Protein AF-A3BYU2-F1 (afdb_monomer_lite)

Secondary structure (DSSP, 8-state):
--SSPPPHHHHHHHHHHHHHHHT--SSSSPPP-SS-HHHHTS-GGGTS--PPPHHHHHHHHHHHHHHHHHTT---HIIIIIIIIIIITTS-GGG-----S-HHHHHHHHHHHHHHHT-----SS-TTSBTTTS--STTS-HHHH-HHHHHHBS-TT-BTTTSSSS-TT-S-BSSPPPHHHHHHHH--

Foldseek 3Di:
DQQFQDDPVVLVVVLVVVQQVVQDDPDPDRDDDPDDSVQQCDDVVSVHVVNPRPNNVRLVSLVVVLVCLVPPNPPPCSVPVPCVPQQVPARLLLGPDPDDDNRNVSSNVSSVVCQVVDADDDDLQRHAFQQRGHHDPDDGNCVVQVPQCVQFPCRRDTPNVAPPPDPPPGDGNDDDDPVNVVVVVVD

Organism: Oryza sativa subsp. japonica (NCBI:txid39947)

Sequence (187 aa):
MGFYQLPEGIYQKFDSIRGKYYWASNKQGRKYHIVRWIDLAFSKEFGGIGLIETRTLNTALLAKWIMKIESDDKSLCIELLLRKKYLHGKGIFQCNSDKGSQFWKGLLNIRRWMQLGSEWLLGDGSHIWFWYDIWHGTCPLKTIFPKIFEICNQQNITVSEVPTKGADYLTFRRSFGEIEVQQWQDL

Structure (mmCIF, N/CA/C/O backbone):
data_AF-A3BYU2-F1
#
_entry.id   AF-A3BYU2-F1
#
loop_
_atom_site.group_PDB
_atom_site.id
_atom_site.type_symbol
_atom_site.label_atom_id
_at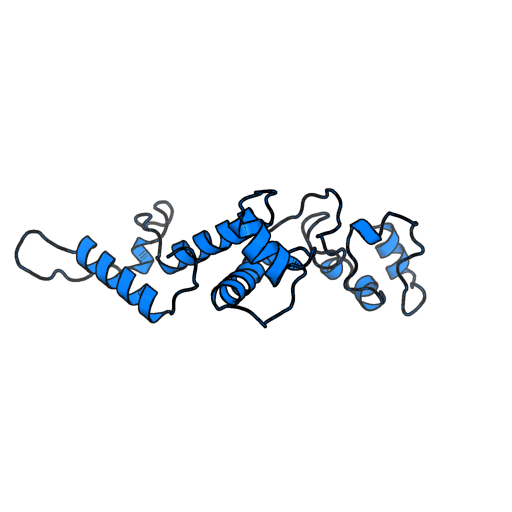om_site.label_alt_id
_atom_site.label_comp_id
_atom_site.label_asym_id
_atom_site.label_entity_id
_atom_site.label_seq_id
_atom_site.pdbx_PDB_ins_code
_atom_site.Cartn_x
_atom_site.Cartn_y
_atom_site.Cartn_z
_atom_site.occupancy
_atom_site.B_iso_or_equiv
_atom_site.auth_seq_id
_atom_site.auth_comp_id
_atom_site.auth_asym_id
_atom_site.auth_atom_id
_atom_site.pdbx_PDB_model_num
ATOM 1 N N . MET A 1 1 ? -4.446 7.960 16.628 1.00 61.12 1 MET A N 1
ATOM 2 C CA . MET A 1 1 ? -4.867 6.823 15.775 1.00 61.12 1 MET A CA 1
ATOM 3 C C . MET A 1 1 ? -4.398 6.910 14.319 1.00 61.12 1 MET A C 1
ATOM 5 O O . MET A 1 1 ? -4.601 5.937 13.617 1.00 61.12 1 MET A O 1
ATOM 9 N N . GLY A 1 2 ? -3.794 8.006 13.835 1.00 75.38 2 GLY A N 1
ATOM 10 C CA . GLY A 1 2 ? -3.468 8.132 12.401 1.00 75.38 2 GLY A CA 1
ATOM 11 C C . GLY A 1 2 ? -2.009 7.904 12.002 1.00 75.38 2 GLY A C 1
ATOM 12 O O . GLY A 1 2 ? -1.713 7.992 10.823 1.00 75.38 2 GLY A O 1
ATOM 13 N N . PHE A 1 3 ? -1.097 7.677 12.950 1.00 81.94 3 PHE A N 1
ATOM 14 C CA . PHE A 1 3 ? 0.349 7.627 12.675 1.00 81.94 3 PHE A CA 1
ATOM 15 C C . PHE A 1 3 ? 0.964 6.240 12.879 1.00 81.94 3 PHE A C 1
ATOM 17 O O . PHE A 1 3 ? 2.082 5.995 12.471 1.00 81.94 3 PHE A O 1
ATOM 24 N N . TYR A 1 4 ? 0.269 5.305 13.516 1.00 86.06 4 TYR A N 1
ATOM 25 C CA . TYR A 1 4 ? 0.789 3.954 13.713 1.00 86.06 4 TYR A CA 1
ATOM 26 C C . TYR A 1 4 ? -0.286 2.948 13.356 1.00 86.06 4 TYR A C 1
ATOM 28 O O . TYR A 1 4 ? -1.469 3.188 13.623 1.00 86.06 4 TYR A O 1
ATOM 36 N N . GLN A 1 5 ? 0.139 1.825 12.783 1.00 86.38 5 GLN A N 1
ATOM 37 C CA . GLN A 1 5 ? -0.705 0.646 12.695 1.00 86.38 5 GLN A CA 1
ATOM 38 C C . GLN A 1 5 ? -0.861 0.095 14.113 1.00 86.38 5 GLN A C 1
ATOM 40 O O . GLN A 1 5 ? 0.129 -0.159 14.802 1.00 86.38 5 GLN A O 1
ATOM 45 N N . LEU A 1 6 ? -2.101 0.006 14.587 1.00 89.25 6 LEU A N 1
ATOM 46 C CA . LEU A 1 6 ? -2.367 -0.423 15.954 1.00 89.25 6 LEU A CA 1
ATOM 47 C C . LEU A 1 6 ? -2.382 -1.960 16.016 1.00 89.25 6 LEU A C 1
ATOM 49 O O . LEU A 1 6 ? -2.805 -2.607 15.060 1.00 89.25 6 LEU A O 1
ATOM 53 N N . PRO A 1 7 ? -1.946 -2.568 17.130 1.00 89.00 7 PRO A N 1
ATOM 54 C CA . PRO A 1 7 ? -2.133 -3.994 17.360 1.00 89.00 7 PRO A CA 1
ATOM 55 C C . PRO A 1 7 ? -3.610 -4.376 17.468 1.00 89.00 7 PRO A C 1
ATOM 57 O O . PRO A 1 7 ? -4.437 -3.598 17.949 1.00 89.00 7 PRO A O 1
ATOM 60 N N . GLU A 1 8 ? -3.912 -5.628 17.131 1.00 87.62 8 GLU A N 1
ATOM 61 C CA . GLU A 1 8 ? -5.278 -6.153 17.076 1.00 87.62 8 GLU A CA 1
ATOM 62 C C . GLU A 1 8 ? -6.044 -6.007 18.403 1.00 87.62 8 GLU A C 1
ATOM 64 O O . GLU A 1 8 ? -7.189 -5.556 18.439 1.00 87.62 8 GLU A O 1
ATOM 69 N N . GLY A 1 9 ? -5.370 -6.249 19.531 1.00 90.19 9 GLY A N 1
ATOM 70 C CA . GLY A 1 9 ? -5.967 -6.071 20.857 1.00 90.19 9 GLY A CA 1
ATOM 71 C C . GLY A 1 9 ? -6.372 -4.624 21.180 1.00 90.19 9 GLY A C 1
ATOM 72 O O . GLY A 1 9 ? -7.247 -4.405 22.016 1.00 90.19 9 GLY A O 1
ATOM 73 N N . ILE A 1 10 ? -5.770 -3.619 20.532 1.00 90.12 10 ILE A N 1
ATOM 74 C CA . ILE A 1 10 ? -6.157 -2.213 20.714 1.00 90.12 10 ILE A CA 1
ATOM 75 C C . ILE A 1 10 ? -7.433 -1.903 19.927 1.00 90.12 10 ILE A C 1
ATOM 77 O O . ILE A 1 10 ? -8.311 -1.232 20.473 1.00 90.12 10 ILE A O 1
ATOM 81 N N . TYR A 1 11 ? -7.578 -2.423 18.701 1.00 89.75 11 TYR A N 1
ATOM 82 C CA . TYR A 1 11 ? -8.828 -2.289 17.942 1.00 89.75 11 TYR A CA 1
ATOM 83 C C . TYR A 1 11 ? -10.001 -2.868 18.736 1.00 89.75 11 TYR A C 1
ATOM 85 O O . TYR A 1 11 ? -10.974 -2.162 18.994 1.00 89.75 11 TYR A O 1
ATOM 93 N N . GLN A 1 12 ? -9.837 -4.086 19.263 1.00 88.25 12 GLN A N 1
ATOM 94 C CA . GLN A 1 12 ? -10.856 -4.749 20.080 1.00 88.25 12 GLN A CA 1
ATOM 95 C C . GLN A 1 12 ? -11.221 -3.955 21.339 1.00 88.25 12 GLN A C 1
ATOM 97 O O . GLN A 1 12 ? -12.394 -3.889 21.706 1.00 88.25 12 GLN A O 1
ATOM 102 N N . LYS A 1 13 ? -10.247 -3.314 22.002 1.00 91.06 13 LYS A N 1
ATOM 103 C CA . LYS A 1 13 ? -10.515 -2.443 23.161 1.00 91.06 13 LYS A CA 1
ATOM 104 C C . LYS A 1 13 ? -11.343 -1.218 22.774 1.00 91.06 13 LYS A C 1
ATOM 106 O O . LYS A 1 13 ? -12.298 -0.898 23.481 1.00 91.06 13 LYS A O 1
ATOM 111 N N . PHE A 1 14 ? -11.008 -0.550 21.668 1.00 89.44 14 PHE A N 1
ATOM 112 C CA . PHE A 1 14 ? -11.782 0.596 21.184 1.00 89.44 14 PHE A CA 1
ATOM 113 C C . PHE A 1 14 ? -13.202 0.194 20.796 1.00 89.44 14 PHE A C 1
ATOM 115 O O . PHE A 1 14 ? -14.154 0.832 21.245 1.00 89.44 14 PHE A O 1
ATOM 122 N N . ASP A 1 15 ? -13.348 -0.889 20.040 1.00 87.88 15 ASP A N 1
ATOM 123 C CA . ASP A 1 15 ? -14.650 -1.411 19.631 1.00 87.88 15 ASP A CA 1
ATOM 124 C C . ASP A 1 15 ? -15.475 -1.884 20.836 1.00 87.88 15 ASP A C 1
ATOM 126 O O . ASP A 1 15 ? -16.672 -1.620 20.904 1.00 87.88 15 ASP A O 1
ATOM 130 N N . SER A 1 16 ? -14.839 -2.454 21.865 1.00 86.88 16 SER A N 1
ATOM 131 C CA . SER A 1 16 ? -15.506 -2.816 23.124 1.00 86.88 16 SER A CA 1
ATOM 132 C C . SER A 1 16 ? -16.036 -1.601 23.888 1.00 86.88 16 SER A C 1
ATOM 134 O O . SER A 1 16 ? -17.137 -1.648 24.433 1.00 86.88 16 SER A O 1
ATOM 136 N N . ILE A 1 17 ? -15.266 -0.509 23.968 1.00 88.38 17 ILE A N 1
ATOM 137 C CA . ILE A 1 17 ? -15.705 0.729 24.636 1.00 88.38 17 ILE A CA 1
ATOM 138 C C . ILE A 1 17 ? -16.860 1.361 23.858 1.00 88.38 17 ILE A C 1
ATOM 140 O O . ILE A 1 17 ? -17.876 1.718 24.454 1.00 88.38 17 ILE A O 1
ATOM 144 N N . ARG A 1 18 ? -16.732 1.445 22.529 1.00 86.81 18 ARG A N 1
ATOM 145 C CA . ARG A 1 18 ? -17.782 1.969 21.647 1.00 86.81 18 ARG A CA 1
ATOM 146 C C . ARG A 1 18 ? -19.052 1.122 21.723 1.00 86.81 18 ARG A C 1
ATOM 148 O O . ARG A 1 18 ? -20.133 1.681 21.857 1.00 86.81 18 ARG A O 1
ATOM 155 N N . GLY A 1 19 ? -18.922 -0.204 21.742 1.00 85.50 19 GLY A N 1
ATOM 156 C CA . GLY A 1 19 ? -20.030 -1.139 21.915 1.00 85.50 19 GLY A CA 1
ATOM 157 C C . GLY A 1 19 ? -20.727 -0.994 23.260 1.00 85.50 19 GLY A C 1
ATOM 158 O O . GLY A 1 19 ? -21.952 -0.929 23.307 1.00 85.50 19 GLY A O 1
ATOM 159 N N . LYS A 1 20 ? -19.969 -0.881 24.356 1.00 85.44 20 LYS A N 1
ATOM 160 C CA . LYS A 1 20 ? -20.540 -0.628 25.688 1.00 85.44 20 LYS A CA 1
ATOM 161 C C . LYS A 1 20 ? -21.301 0.687 25.742 1.00 85.44 20 LYS A C 1
ATOM 163 O O . LYS A 1 20 ? -22.354 0.721 26.359 1.00 85.44 20 LYS A O 1
ATOM 168 N N . TYR A 1 21 ? -20.774 1.738 25.115 1.00 85.25 21 TYR A N 1
ATOM 169 C CA . TYR A 1 21 ? -21.444 3.032 25.034 1.00 85.25 21 TYR A CA 1
ATOM 170 C C . TYR A 1 21 ? -22.716 2.958 24.184 1.00 85.25 21 TYR A C 1
ATOM 172 O O . TYR A 1 21 ? -23.768 3.408 24.617 1.00 85.25 21 TYR A O 1
ATOM 180 N N . TYR A 1 22 ? -22.640 2.338 23.007 1.00 84.38 22 TYR A N 1
ATOM 181 C CA . TYR A 1 22 ? -23.772 2.226 22.088 1.00 84.38 22 TYR A CA 1
ATOM 182 C C . 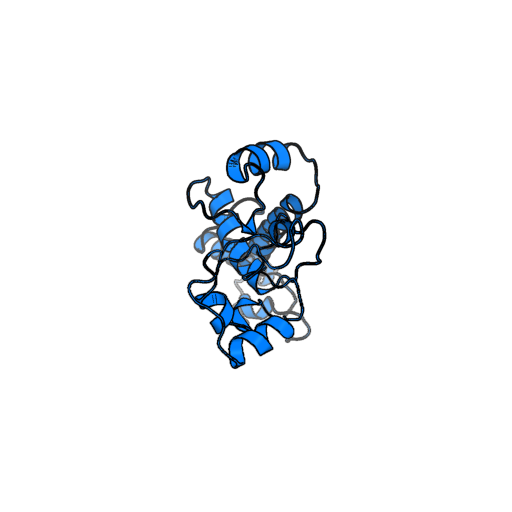TYR A 1 22 ? -24.940 1.433 22.690 1.00 84.38 22 TYR A C 1
ATOM 184 O O . TYR A 1 22 ? -26.098 1.807 22.537 1.00 84.38 22 TYR A O 1
ATOM 192 N N . TRP A 1 23 ? -24.629 0.360 23.420 1.00 82.19 23 TRP A N 1
ATOM 193 C CA . TRP A 1 23 ? -25.617 -0.465 24.117 1.00 82.19 23 TRP A CA 1
ATOM 194 C C . TRP A 1 23 ? -25.865 -0.026 25.570 1.00 82.19 23 TRP A C 1
ATOM 196 O O . TRP A 1 23 ? -26.573 -0.719 26.309 1.00 82.19 23 TRP A O 1
ATOM 206 N N . ALA A 1 24 ? -25.305 1.111 25.999 1.00 80.25 24 ALA A N 1
ATOM 207 C CA . ALA A 1 24 ? -25.571 1.663 27.320 1.00 80.25 24 ALA A CA 1
ATOM 208 C C . ALA A 1 24 ? -27.025 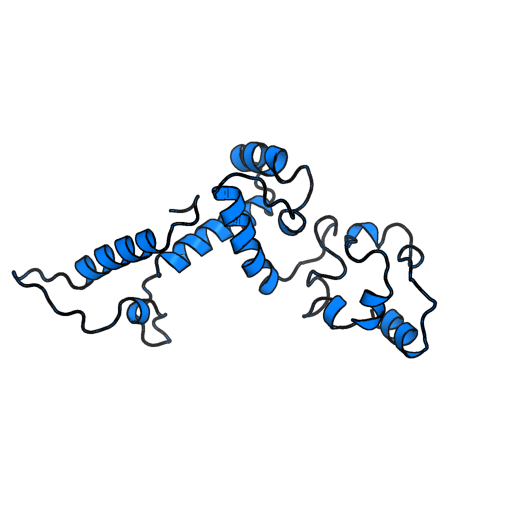2.147 27.406 1.00 80.25 24 ALA A C 1
ATOM 210 O O . ALA A 1 24 ? -27.560 2.772 26.494 1.00 80.25 24 ALA A O 1
ATOM 211 N N . SER A 1 25 ? -27.670 1.862 28.533 1.00 67.69 25 SER A N 1
ATOM 212 C CA . SER A 1 25 ? -29.029 2.302 28.851 1.00 67.69 25 SER A CA 1
ATOM 213 C C . SER A 1 25 ? -28.979 3.251 30.047 1.00 67.69 25 SER A C 1
ATOM 215 O O . SER A 1 25 ? -28.216 3.016 30.980 1.00 67.69 25 SER A O 1
ATOM 217 N N . ASN A 1 26 ? -29.829 4.283 30.058 1.00 67.00 26 ASN A N 1
ATOM 218 C CA . ASN A 1 26 ? -29.963 5.207 31.196 1.00 67.00 26 ASN A CA 1
ATOM 219 C C . ASN A 1 26 ? -30.495 4.528 32.471 1.00 67.00 26 ASN A C 1
ATOM 221 O O . ASN A 1 26 ? -30.293 5.032 33.572 1.00 67.00 26 ASN A O 1
ATOM 225 N N . LYS A 1 27 ? -31.196 3.395 32.341 1.00 63.31 27 LYS A N 1
ATOM 226 C CA . LYS A 1 27 ? -31.687 2.613 33.485 1.00 63.31 27 LYS A CA 1
ATOM 227 C C . LYS A 1 27 ? -30.634 1.588 33.903 1.00 63.31 27 LYS A C 1
ATOM 229 O O . LYS A 1 27 ? -30.131 0.867 33.043 1.00 63.31 27 LYS A O 1
ATOM 234 N N . GLN A 1 28 ? -30.335 1.537 35.204 1.00 58.19 28 GLN A N 1
ATOM 235 C CA . GLN A 1 28 ? -29.357 0.639 35.828 1.00 58.19 28 GLN A CA 1
ATOM 236 C C . GLN A 1 28 ? -29.581 -0.818 35.387 1.00 58.19 28 GLN A C 1
ATOM 238 O O . GLN A 1 28 ? -30.515 -1.480 35.825 1.00 58.19 28 GLN A O 1
ATOM 243 N N . GLY A 1 29 ? -28.732 -1.302 34.480 1.00 59.47 29 GLY A N 1
ATOM 244 C CA . GLY A 1 29 ? -28.756 -2.676 33.983 1.00 59.47 29 GLY A CA 1
ATOM 245 C C . GLY A 1 29 ? -27.907 -2.830 32.722 1.00 59.47 29 GLY A C 1
ATOM 246 O O . GLY A 1 29 ? -28.030 -2.047 31.780 1.00 59.47 29 GLY A O 1
ATOM 247 N N . ARG A 1 30 ? -27.029 -3.840 32.687 1.00 61.69 30 ARG A N 1
ATOM 248 C CA . ARG A 1 30 ? -26.313 -4.218 31.458 1.00 61.69 30 ARG A CA 1
ATOM 249 C C . ARG A 1 30 ? -27.318 -4.814 30.474 1.00 61.69 30 ARG A C 1
ATOM 251 O O . ARG A 1 30 ? -27.954 -5.812 30.796 1.00 61.69 30 ARG A O 1
ATOM 258 N N . LYS A 1 31 ? -27.446 -4.228 29.282 1.00 68.88 31 LYS A N 1
ATOM 259 C CA . LYS A 1 31 ? -28.190 -4.848 28.180 1.00 68.88 31 LYS A CA 1
ATOM 260 C C . LYS A 1 31 ? -27.295 -5.806 27.399 1.00 68.88 31 LYS A C 1
ATOM 262 O O . LYS A 1 31 ? -26.091 -5.588 27.279 1.00 68.88 31 LYS A O 1
ATOM 267 N N . TYR A 1 32 ? -27.907 -6.866 26.881 1.00 74.00 32 TYR A N 1
ATOM 268 C CA . TYR A 1 32 ? -27.251 -7.818 25.993 1.00 74.00 32 TYR A CA 1
ATOM 269 C C . TYR A 1 32 ? -26.958 -7.172 24.634 1.00 74.00 32 TYR A C 1
ATOM 271 O O . TYR A 1 32 ? -27.754 -6.380 24.130 1.00 74.00 32 TYR A O 1
ATOM 279 N N . HIS A 1 33 ? -25.823 -7.533 24.034 1.00 77.81 33 HIS A N 1
ATOM 280 C CA . HIS A 1 33 ? -25.521 -7.196 22.646 1.00 77.81 33 HIS A CA 1
ATOM 281 C C . HIS A 1 33 ? -26.408 -8.047 21.734 1.00 77.81 33 HIS A C 1
ATOM 283 O O . HIS A 1 33 ? -26.191 -9.248 21.616 1.00 77.81 33 HIS A O 1
ATOM 289 N N . ILE A 1 34 ? -27.420 -7.431 21.122 1.00 80.38 34 ILE A N 1
ATOM 290 C CA . ILE A 1 34 ? -28.384 -8.138 20.262 1.00 80.38 34 ILE A CA 1
ATOM 291 C C . ILE A 1 34 ? -27.762 -8.461 18.893 1.00 80.38 34 ILE A C 1
ATOM 293 O O . ILE A 1 34 ? -28.115 -9.449 18.260 1.00 80.38 34 ILE A O 1
ATOM 297 N N . VAL A 1 35 ? -26.807 -7.640 18.450 1.00 84.06 35 VAL A N 1
ATOM 298 C CA . VAL A 1 35 ? -26.134 -7.743 17.149 1.00 84.06 35 VAL A CA 1
ATOM 299 C C . VAL A 1 35 ? -24.626 -7.604 17.358 1.00 84.06 35 VAL A C 1
ATOM 301 O O . VAL A 1 35 ? -24.186 -6.870 18.253 1.00 84.06 35 VAL A O 1
ATOM 304 N N . ARG A 1 36 ? -23.816 -8.306 16.552 1.00 84.50 36 ARG A N 1
ATOM 305 C CA . ARG A 1 36 ? -22.353 -8.195 16.638 1.00 84.50 36 ARG A CA 1
ATOM 306 C C . ARG A 1 36 ? -21.916 -6.794 16.222 1.00 84.50 36 ARG A C 1
ATOM 308 O O . ARG A 1 36 ? -22.477 -6.194 15.313 1.00 84.50 36 ARG A O 1
ATOM 315 N N . TRP A 1 37 ? -20.858 -6.293 16.854 1.00 83.81 37 TRP A N 1
ATOM 316 C CA . TRP A 1 37 ? -20.345 -4.947 16.583 1.00 83.81 37 TRP A CA 1
ATOM 317 C C . TRP A 1 37 ? -19.943 -4.731 15.115 1.00 83.81 37 TRP A C 1
ATOM 319 O O . TRP A 1 37 ? -20.203 -3.669 14.561 1.00 83.81 37 TRP A O 1
ATOM 329 N N . ILE A 1 38 ? -19.366 -5.754 14.477 1.00 83.12 38 ILE A N 1
ATOM 330 C CA . ILE A 1 38 ? -18.955 -5.713 13.064 1.00 83.12 38 ILE A CA 1
ATOM 331 C C . ILE A 1 38 ? -20.172 -5.585 12.138 1.00 83.12 38 ILE A C 1
ATOM 333 O O . ILE A 1 38 ? -20.117 -4.844 11.164 1.00 83.12 38 ILE A O 1
ATOM 337 N N . ASP A 1 39 ? -21.293 -6.228 12.472 1.00 85.19 39 ASP A N 1
ATOM 338 C CA . ASP A 1 39 ? -22.497 -6.176 11.637 1.00 85.19 39 ASP A CA 1
ATOM 339 C C . ASP A 1 39 ? -23.139 -4.772 11.666 1.00 85.19 39 ASP A C 1
ATOM 341 O O . ASP A 1 39 ? -23.698 -4.305 10.677 1.00 85.19 39 ASP A O 1
ATOM 345 N N . LEU A 1 40 ? -22.988 -4.040 12.776 1.00 85.06 40 LEU A N 1
ATOM 346 C CA . LEU A 1 40 ? -23.422 -2.639 12.882 1.00 85.06 40 LEU A CA 1
ATOM 347 C C . LEU A 1 40 ? -22.560 -1.689 12.036 1.00 85.06 40 LEU A C 1
ATOM 349 O O . LEU A 1 40 ? -23.007 -0.586 11.707 1.00 85.06 40 LEU A O 1
ATOM 353 N N . ALA A 1 41 ? -21.329 -2.098 11.7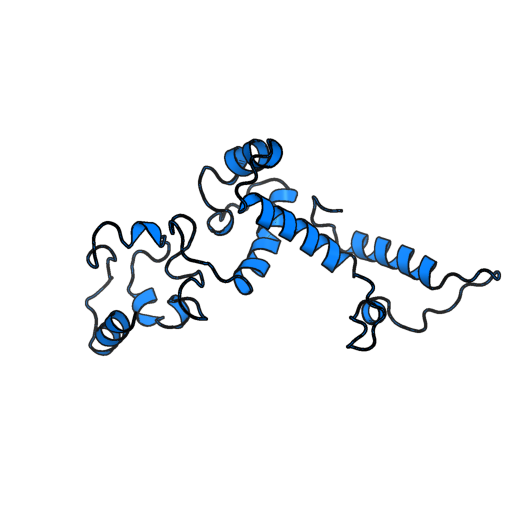17 1.00 84.44 41 ALA A N 1
ATOM 354 C CA . ALA A 1 41 ? -20.362 -1.277 11.004 1.00 84.44 41 ALA A CA 1
ATOM 355 C C . ALA A 1 41 ? -20.557 -1.267 9.477 1.00 84.44 41 ALA A C 1
ATOM 357 O O . ALA A 1 41 ? -19.947 -0.455 8.782 1.00 84.44 41 ALA A O 1
ATOM 358 N N . PHE A 1 42 ? -21.426 -2.128 8.938 1.00 83.00 42 PHE A N 1
ATOM 359 C CA . PHE A 1 42 ? -21.789 -2.071 7.522 1.00 83.00 42 PHE A CA 1
ATOM 360 C C . PHE A 1 42 ? -22.517 -0.768 7.169 1.00 83.00 42 PHE A C 1
ATOM 362 O O . PHE A 1 42 ? -23.101 -0.097 8.029 1.00 83.00 42 PHE A O 1
ATOM 369 N N . SER A 1 43 ? -22.486 -0.403 5.884 1.00 81.94 43 SER A N 1
ATOM 370 C CA . SER A 1 43 ? -23.255 0.738 5.387 1.00 81.94 43 SER A CA 1
ATOM 371 C C . SER A 1 43 ? -24.757 0.496 5.575 1.00 81.94 43 SER A C 1
ATOM 373 O O . SER A 1 43 ? -25.224 -0.643 5.663 1.00 81.94 43 SER A O 1
ATOM 375 N N . LYS A 1 44 ? -25.528 1.587 5.616 1.00 84.94 44 LYS A N 1
ATOM 376 C CA . LYS A 1 44 ? -26.991 1.518 5.744 1.00 84.94 44 LYS A CA 1
ATOM 377 C C . LYS A 1 44 ? -27.649 0.757 4.593 1.00 84.94 44 LYS A C 1
ATOM 379 O O . LYS A 1 44 ? -28.668 0.112 4.797 1.00 84.94 44 LYS A O 1
ATOM 384 N N . GLU A 1 45 ? -27.037 0.797 3.414 1.00 86.06 45 GLU A N 1
ATOM 385 C CA . GLU A 1 45 ? -27.495 0.092 2.212 1.00 86.06 45 GLU A CA 1
ATOM 386 C C . GLU A 1 45 ? -27.429 -1.432 2.372 1.00 86.06 45 GLU A C 1
ATOM 388 O O . GLU A 1 45 ? -28.287 -2.141 1.858 1.00 86.06 45 GLU A O 1
ATOM 393 N N . PHE A 1 46 ? -26.464 -1.937 3.149 1.00 82.56 46 PHE A N 1
ATOM 394 C CA . PHE A 1 46 ? -26.316 -3.364 3.454 1.00 82.56 46 PHE A CA 1
ATOM 395 C C . PHE A 1 46 ? -26.943 -3.762 4.802 1.00 82.56 46 PHE A C 1
ATOM 397 O O . PHE A 1 46 ? -26.619 -4.813 5.351 1.00 82.56 46 PHE A O 1
ATOM 404 N N . GLY A 1 47 ? -27.831 -2.930 5.362 1.00 80.56 47 GLY A N 1
ATOM 405 C CA . GLY A 1 47 ? -28.534 -3.222 6.617 1.00 80.56 47 GLY A CA 1
ATOM 406 C C . GLY A 1 47 ? -27.735 -2.935 7.895 1.00 80.56 47 GLY A C 1
ATOM 407 O O . GLY A 1 47 ? -28.180 -3.298 8.984 1.00 80.56 47 GLY A O 1
ATOM 408 N N . GLY A 1 48 ? -26.579 -2.273 7.787 1.00 85.19 48 GLY A N 1
ATOM 409 C CA . GLY A 1 48 ? -25.822 -1.774 8.935 1.00 85.19 48 GLY A CA 1
ATOM 410 C C . GLY A 1 48 ? -26.257 -0.372 9.378 1.00 85.19 48 GLY A C 1
ATOM 411 O O . GLY A 1 48 ? -27.193 0.226 8.850 1.00 85.19 48 GLY A O 1
ATOM 412 N N . ILE A 1 49 ? -25.560 0.190 10.369 1.00 84.75 49 ILE A N 1
ATOM 413 C CA . ILE A 1 49 ? -25.851 1.535 10.908 1.00 84.75 49 ILE A CA 1
ATOM 414 C C . ILE A 1 49 ? -24.923 2.597 10.296 1.00 84.75 49 ILE A C 1
ATOM 416 O O . ILE A 1 49 ? -25.201 3.798 10.375 1.00 84.75 49 ILE A O 1
ATOM 420 N N . GLY A 1 50 ? -23.847 2.169 9.630 1.00 81.12 50 GLY A N 1
ATOM 421 C CA . GLY A 1 50 ? -22.811 3.040 9.078 1.00 81.12 50 GLY A CA 1
ATOM 422 C C . GLY A 1 50 ? -21.769 3.472 10.110 1.00 81.12 50 GLY A C 1
ATOM 423 O O . GLY A 1 50 ? -21.152 4.525 9.955 1.00 81.12 50 GLY A O 1
ATOM 424 N N . LEU A 1 51 ? -21.580 2.703 11.188 1.00 84.50 51 LEU A N 1
ATOM 425 C CA . LEU A 1 51 ? -20.479 2.945 12.121 1.00 84.50 51 LEU A CA 1
ATOM 426 C C . LEU A 1 51 ? -19.152 2.528 11.479 1.00 84.50 51 LEU A C 1
ATOM 428 O O . LEU A 1 51 ? -19.034 1.446 10.931 1.00 84.50 51 LEU A O 1
ATOM 432 N N . ILE A 1 52 ? -18.116 3.357 11.573 1.00 83.56 52 ILE A N 1
ATOM 433 C CA . ILE A 1 52 ? -16.817 3.005 10.987 1.00 83.56 52 ILE A CA 1
ATOM 434 C C . ILE A 1 52 ? -16.057 2.085 11.948 1.00 83.56 52 ILE A C 1
ATOM 436 O O . ILE A 1 52 ? -15.741 2.473 13.081 1.00 83.56 52 ILE A O 1
ATOM 440 N N . GLU A 1 53 ? -15.714 0.885 11.478 1.00 86.69 53 GLU A N 1
ATOM 441 C CA . GLU A 1 53 ? -14.844 -0.045 12.201 1.00 86.69 53 GLU A CA 1
ATOM 442 C C . GLU A 1 53 ? -13.483 0.612 12.497 1.00 86.69 53 GLU A C 1
ATOM 444 O O . GLU A 1 53 ? -12.866 1.244 11.634 1.00 86.69 53 GLU A O 1
ATOM 449 N N . THR A 1 54 ? -12.978 0.458 13.725 1.00 89.06 54 THR A N 1
ATOM 450 C CA . THR A 1 54 ? -11.734 1.117 14.151 1.00 89.06 54 THR A CA 1
ATOM 451 C C . THR A 1 54 ? -10.525 0.694 13.306 1.00 89.06 54 THR A C 1
ATOM 453 O O . THR A 1 54 ? -9.668 1.531 13.004 1.00 89.06 54 THR A O 1
ATOM 456 N N . ARG A 1 55 ? -10.462 -0.578 12.883 1.00 88.69 55 ARG A N 1
ATOM 457 C CA . ARG A 1 55 ? -9.394 -1.091 12.007 1.00 88.69 55 ARG A CA 1
ATOM 458 C C . ARG A 1 55 ? -9.432 -0.412 10.637 1.00 88.69 55 ARG A C 1
ATOM 460 O O . ARG A 1 55 ? -8.419 0.126 10.184 1.00 88.69 55 ARG A O 1
ATOM 467 N N . THR A 1 56 ? -10.612 -0.362 10.024 1.00 88.06 56 THR A N 1
ATOM 468 C CA . THR A 1 56 ? -10.845 0.321 8.744 1.00 88.06 56 THR A CA 1
ATOM 469 C C . THR A 1 56 ? -10.524 1.821 8.829 1.00 88.06 56 THR A C 1
ATOM 471 O O . THR A 1 56 ? -9.847 2.370 7.963 1.00 88.06 56 THR A O 1
ATOM 474 N N . LEU A 1 57 ? -10.885 2.492 9.926 1.00 89.25 57 LEU A N 1
ATOM 475 C CA . LEU A 1 57 ? -10.520 3.898 10.135 1.00 89.25 57 LEU A CA 1
ATOM 476 C C . LEU A 1 57 ? -8.997 4.104 10.212 1.00 89.25 57 LEU A C 1
ATOM 478 O O . LEU A 1 57 ? -8.464 5.044 9.626 1.00 89.25 57 LEU A O 1
ATOM 482 N N . ASN A 1 58 ? -8.281 3.252 10.949 1.00 92.19 58 ASN A N 1
ATOM 483 C CA . ASN A 1 58 ? -6.828 3.364 11.087 1.00 92.19 58 ASN A CA 1
ATOM 484 C C . ASN A 1 58 ? -6.103 3.119 9.757 1.00 92.19 58 ASN A C 1
ATOM 486 O O . ASN A 1 58 ? -5.184 3.870 9.426 1.00 92.19 58 ASN A O 1
ATOM 490 N N . THR A 1 59 ? -6.540 2.120 8.989 1.00 90.00 59 THR A N 1
ATOM 491 C CA . THR A 1 59 ? -5.982 1.845 7.658 1.00 90.00 59 THR A CA 1
ATOM 492 C C . THR A 1 59 ? -6.240 3.002 6.694 1.00 90.00 59 THR A C 1
ATOM 494 O O . THR A 1 59 ? -5.297 3.467 6.059 1.00 90.00 59 THR A O 1
ATOM 497 N N . ALA A 1 60 ? -7.451 3.567 6.674 1.00 89.88 60 ALA A N 1
ATOM 498 C CA . ALA A 1 60 ? -7.771 4.749 5.872 1.00 89.88 60 ALA A CA 1
ATOM 499 C C . ALA A 1 60 ? -6.931 5.983 6.261 1.00 89.88 60 ALA A C 1
ATOM 501 O O . ALA A 1 60 ? -6.463 6.727 5.399 1.00 89.88 60 ALA A O 1
ATOM 502 N N . LEU A 1 61 ? -6.682 6.201 7.558 1.00 91.06 61 LEU A N 1
ATOM 503 C CA . LEU A 1 61 ? -5.832 7.304 8.022 1.00 91.06 61 LEU A CA 1
ATOM 504 C C . LEU A 1 61 ? -4.368 7.143 7.593 1.00 91.06 61 LEU A C 1
ATOM 506 O O . LEU A 1 61 ? -3.722 8.132 7.255 1.00 91.06 61 LEU A O 1
ATOM 510 N N . LEU A 1 62 ? -3.844 5.919 7.595 1.00 90.38 62 LEU A N 1
ATOM 511 C CA . LEU A 1 62 ? -2.499 5.631 7.097 1.00 90.38 62 LEU A CA 1
ATOM 512 C C . LEU A 1 62 ? -2.434 5.710 5.563 1.00 90.38 62 LEU A C 1
ATOM 514 O O . LEU A 1 62 ? -1.463 6.237 5.029 1.00 90.38 62 LEU A O 1
ATOM 518 N N . ALA A 1 63 ? -3.483 5.293 4.852 1.00 89.50 63 ALA A N 1
ATOM 519 C CA . ALA A 1 63 ? -3.600 5.498 3.409 1.00 89.50 63 ALA A CA 1
ATOM 520 C C . ALA A 1 63 ? -3.579 6.994 3.048 1.00 89.50 63 ALA A C 1
ATOM 522 O O . ALA A 1 63 ? -2.867 7.413 2.137 1.00 89.50 63 ALA A O 1
ATOM 523 N N . LYS A 1 64 ? -4.254 7.833 3.845 1.00 88.75 64 LYS A N 1
ATOM 524 C CA . LYS A 1 64 ? -4.205 9.295 3.705 1.00 88.75 64 LYS A CA 1
ATOM 525 C C . LYS A 1 64 ? -2.789 9.861 3.831 1.00 88.75 64 LYS A C 1
ATOM 527 O O . LYS A 1 64 ? -2.483 10.847 3.168 1.00 88.75 64 LYS A O 1
ATOM 532 N N . TRP A 1 65 ? -1.918 9.264 4.645 1.00 88.38 65 TRP A N 1
ATOM 533 C CA . TRP A 1 65 ? -0.509 9.670 4.690 1.00 88.38 65 TRP A CA 1
ATOM 534 C C . TRP A 1 65 ? 0.228 9.360 3.396 1.00 88.38 65 TRP A C 1
ATOM 536 O O . TRP A 1 65 ? 1.010 10.190 2.950 1.00 88.38 65 TRP A O 1
ATOM 546 N N . ILE A 1 66 ? -0.038 8.212 2.778 1.00 86.75 66 ILE A N 1
ATOM 547 C CA . ILE A 1 66 ? 0.571 7.860 1.492 1.00 86.75 66 ILE A CA 1
ATOM 548 C C . ILE A 1 66 ? 0.108 8.828 0.407 1.00 86.75 66 ILE A C 1
ATOM 550 O O . ILE A 1 66 ? 0.945 9.394 -0.286 1.00 86.75 66 ILE A O 1
ATOM 554 N N . MET A 1 67 ? -1.193 9.129 0.347 1.00 85.38 67 MET A N 1
ATOM 555 C CA . MET A 1 67 ? -1.706 10.147 -0.576 1.00 85.38 67 MET A CA 1
ATOM 556 C C . MET A 1 67 ? -1.043 11.508 -0.365 1.00 85.38 67 MET A C 1
ATOM 558 O O . MET A 1 67 ? -0.761 12.200 -1.332 1.00 85.38 67 MET A O 1
ATOM 562 N N . LYS A 1 68 ? -0.762 11.898 0.883 1.00 84.94 68 LYS A N 1
ATOM 563 C CA . LYS A 1 68 ? -0.038 13.142 1.174 1.00 84.94 68 LYS A CA 1
ATOM 564 C C . LYS A 1 68 ? 1.425 13.121 0.730 1.00 84.94 68 LYS A C 1
ATOM 566 O O . LYS A 1 68 ? 1.944 14.173 0.396 1.00 84.94 68 LYS A O 1
ATOM 571 N N . ILE A 1 69 ? 2.091 11.967 0.781 1.00 82.56 69 ILE A N 1
ATOM 572 C CA . ILE A 1 69 ? 3.481 11.817 0.318 1.00 82.56 69 ILE A CA 1
ATOM 573 C C . ILE A 1 69 ? 3.557 11.981 -1.203 1.00 82.56 69 ILE A C 1
ATOM 575 O O . ILE A 1 69 ? 4.476 12.640 -1.696 1.00 82.56 69 ILE A O 1
ATOM 579 N N . GLU A 1 70 ? 2.597 11.371 -1.903 1.00 79.00 70 GLU A N 1
ATOM 580 C CA . GLU A 1 70 ? 2.473 11.407 -3.364 1.00 79.00 70 GLU A CA 1
ATOM 581 C C . GLU A 1 70 ? 1.922 12.745 -3.867 1.00 79.00 70 GLU A C 1
ATOM 583 O O . GLU A 1 70 ? 2.337 13.240 -4.909 1.00 79.00 70 GLU A O 1
ATOM 588 N N . SER A 1 71 ? 1.044 13.388 -3.094 1.00 78.31 71 SER A N 1
ATOM 589 C CA . SER A 1 71 ? 0.716 14.797 -3.315 1.00 78.31 71 SER A CA 1
ATOM 590 C C . SER A 1 71 ? 1.982 15.635 -3.135 1.00 78.31 71 SER A C 1
ATOM 592 O O . SER A 1 71 ? 2.792 15.357 -2.249 1.00 78.31 71 SER A O 1
ATOM 594 N N . ASP A 1 72 ? 2.154 16.704 -3.915 1.00 68.56 72 ASP A N 1
ATOM 595 C CA . ASP A 1 72 ? 3.267 17.647 -3.725 1.00 68.56 72 ASP A CA 1
ATOM 596 C C . ASP A 1 72 ? 3.049 18.571 -2.508 1.00 68.56 72 ASP A C 1
ATOM 598 O O . ASP A 1 72 ? 3.171 19.794 -2.569 1.00 68.56 72 ASP A O 1
ATOM 602 N N . ASP A 1 73 ? 2.671 17.976 -1.373 1.00 75.38 73 ASP A N 1
ATOM 603 C CA . ASP A 1 73 ? 2.483 18.667 -0.107 1.00 75.38 73 ASP A CA 1
ATOM 604 C C . ASP A 1 73 ? 3.858 18.924 0.528 1.00 75.38 73 ASP A C 1
ATOM 606 O O . ASP A 1 73 ? 4.520 18.027 1.061 1.00 75.38 73 ASP A O 1
ATOM 610 N N . LYS A 1 74 ? 4.292 20.187 0.479 1.00 76.25 74 LYS A N 1
ATOM 611 C CA . LYS A 1 74 ? 5.603 20.664 0.956 1.00 76.25 74 LYS A CA 1
ATOM 612 C C . LYS A 1 74 ? 5.671 20.838 2.474 1.00 76.25 74 LYS A C 1
ATOM 614 O O . LYS A 1 74 ? 6.461 21.627 2.989 1.00 76.25 74 LYS A O 1
ATOM 619 N N . SER A 1 75 ? 4.831 20.130 3.226 1.00 83.44 75 SER A N 1
ATOM 620 C CA . SER A 1 75 ? 4.925 20.152 4.682 1.00 83.44 75 SER A CA 1
ATOM 621 C C . SER A 1 75 ? 6.301 19.643 5.142 1.00 83.44 75 SER A C 1
ATOM 623 O O . SER A 1 75 ? 6.784 18.599 4.693 1.00 83.44 75 SER A O 1
ATOM 625 N N . LEU A 1 76 ? 6.923 20.357 6.086 1.00 79.88 76 LEU A N 1
ATOM 626 C CA . LEU A 1 76 ? 8.265 20.036 6.598 1.00 79.88 76 LEU A CA 1
ATOM 627 C C . LEU A 1 76 ? 8.374 18.589 7.100 1.00 79.88 76 LEU A C 1
ATOM 629 O O . LEU A 1 76 ? 9.405 17.941 6.935 1.00 79.88 76 LEU A O 1
ATOM 633 N N . CYS A 1 77 ? 7.298 18.060 7.688 1.00 77.38 77 CYS A N 1
ATOM 634 C CA . CYS A 1 77 ? 7.238 16.675 8.144 1.00 77.38 77 CYS A CA 1
ATOM 635 C C . CYS A 1 77 ? 7.361 15.680 6.984 1.00 77.38 77 CYS A C 1
ATOM 637 O O . CYS A 1 77 ? 8.076 14.690 7.112 1.00 77.38 77 CYS A O 1
ATOM 639 N N . ILE A 1 78 ? 6.693 15.924 5.855 1.00 81.19 78 ILE A N 1
ATOM 640 C CA . ILE A 1 78 ? 6.774 15.041 4.686 1.00 81.19 78 ILE A CA 1
ATOM 641 C C . ILE A 1 78 ? 8.141 15.182 4.026 1.00 81.19 78 ILE A C 1
ATOM 643 O O . ILE A 1 78 ? 8.787 14.177 3.735 1.00 81.19 78 ILE A O 1
ATOM 647 N N . GLU A 1 79 ? 8.631 16.407 3.858 1.00 79.69 79 GLU A N 1
ATOM 648 C CA . GLU A 1 79 ? 9.905 16.637 3.184 1.00 79.69 79 GLU A CA 1
ATOM 649 C C . GLU A 1 79 ? 11.097 16.073 3.980 1.00 79.69 79 GLU A C 1
ATOM 651 O O . GLU A 1 79 ? 11.915 15.316 3.452 1.00 79.69 79 GLU A O 1
ATOM 656 N N . LEU A 1 80 ? 11.186 16.389 5.275 1.00 74.56 80 LEU A N 1
ATOM 657 C CA . LEU A 1 80 ? 12.327 15.999 6.103 1.00 74.56 80 LEU A CA 1
ATOM 658 C C . LEU A 1 80 ? 12.208 14.564 6.630 1.00 74.56 80 LEU A C 1
ATOM 660 O O . LEU A 1 80 ? 13.165 13.795 6.528 1.00 74.56 80 LEU A O 1
ATOM 664 N N . LEU A 1 81 ? 11.059 14.183 7.203 1.00 71.94 81 LEU A N 1
ATOM 665 C CA . LEU A 1 81 ? 10.935 12.894 7.901 1.00 71.94 81 LEU A CA 1
ATOM 666 C C . LEU A 1 81 ? 10.615 11.733 6.967 1.00 71.94 81 LEU A C 1
ATOM 668 O O . LEU A 1 81 ? 10.920 10.596 7.324 1.00 71.94 81 LEU A O 1
ATOM 672 N N . LEU A 1 82 ? 9.989 11.995 5.816 1.00 76.62 82 LEU A N 1
ATOM 673 C CA . LEU A 1 82 ? 9.576 10.958 4.872 1.00 76.62 82 LEU A CA 1
ATOM 674 C C . LEU A 1 82 ? 10.446 10.976 3.613 1.00 76.62 82 LEU A C 1
ATOM 676 O O . LEU A 1 82 ? 11.137 9.988 3.349 1.00 76.62 82 LEU A O 1
ATOM 680 N N . ARG A 1 83 ? 10.492 12.099 2.882 1.00 78.94 83 ARG A N 1
ATOM 681 C CA . ARG A 1 83 ? 11.216 12.201 1.605 1.00 78.94 83 ARG A CA 1
ATOM 682 C C . ARG A 1 83 ? 12.729 12.038 1.781 1.00 78.94 83 ARG A C 1
ATOM 684 O O . ARG A 1 83 ? 13.315 11.134 1.188 1.00 78.94 83 ARG A O 1
ATOM 691 N N . LYS A 1 84 ? 13.364 12.841 2.645 1.00 79.69 84 LYS A N 1
ATOM 692 C CA . LYS A 1 84 ? 14.828 12.787 2.846 1.00 79.69 84 LYS A CA 1
ATOM 693 C C . LYS A 1 84 ? 15.313 11.547 3.597 1.00 79.69 84 LYS A C 1
ATOM 695 O O . LYS A 1 84 ? 16.408 11.072 3.320 1.00 79.69 84 LYS A O 1
ATOM 700 N N . LYS A 1 85 ? 14.522 11.031 4.544 1.00 80.81 85 LYS A N 1
ATOM 701 C CA . LYS A 1 85 ? 14.940 9.914 5.406 1.00 80.81 85 LYS A CA 1
ATOM 702 C C . LYS A 1 85 ? 14.694 8.527 4.809 1.00 80.81 85 LYS A C 1
ATOM 704 O O . LYS A 1 85 ? 15.475 7.628 5.099 1.00 80.81 85 LYS A O 1
ATOM 709 N N . TYR A 1 86 ? 13.600 8.331 4.067 1.00 79.88 86 TYR A N 1
ATOM 710 C CA . TYR A 1 86 ? 13.194 6.996 3.602 1.00 79.88 86 TYR A CA 1
ATOM 711 C C . TYR A 1 86 ? 13.121 6.869 2.079 1.00 79.88 86 TYR A C 1
ATOM 713 O O . TYR A 1 86 ? 13.494 5.827 1.545 1.00 79.88 86 TYR A O 1
ATOM 721 N N . LEU A 1 87 ? 12.636 7.901 1.381 1.00 77.50 87 LEU A N 1
ATOM 722 C CA . LEU A 1 87 ? 12.369 7.827 -0.060 1.00 77.50 87 LEU A CA 1
ATOM 723 C C . LEU A 1 87 ? 13.614 8.129 -0.906 1.00 77.50 87 LEU A C 1
ATOM 725 O O . LEU A 1 87 ? 13.770 7.540 -1.970 1.00 77.50 87 LEU A O 1
ATOM 729 N N . HIS A 1 88 ? 14.524 8.997 -0.442 1.00 76.62 88 HIS A N 1
ATOM 730 C CA . HIS A 1 88 ? 15.776 9.349 -1.137 1.00 76.62 88 HIS A CA 1
ATOM 731 C C . HIS A 1 88 ? 15.588 9.657 -2.641 1.00 76.62 88 HIS A C 1
ATOM 733 O O . HIS A 1 88 ? 16.410 9.268 -3.466 1.00 76.62 88 HIS A O 1
ATOM 739 N N . GLY A 1 89 ? 14.486 10.326 -3.003 1.00 70.81 89 GLY A N 1
ATOM 740 C CA . GLY A 1 89 ? 14.152 10.673 -4.393 1.00 70.81 89 GLY A CA 1
ATOM 741 C C . GLY A 1 89 ? 13.388 9.603 -5.186 1.00 70.81 89 GLY A C 1
ATOM 742 O O . GLY A 1 89 ? 13.079 9.833 -6.349 1.00 70.81 89 GLY A O 1
ATOM 743 N N . LYS A 1 90 ? 13.056 8.456 -4.584 1.00 74.25 90 LYS A N 1
ATOM 744 C CA . LYS A 1 90 ? 12.185 7.425 -5.176 1.00 74.25 90 LYS A CA 1
ATOM 745 C C . LYS A 1 90 ? 10.734 7.605 -4.730 1.00 74.25 90 LYS A C 1
ATOM 747 O O . LYS A 1 90 ? 10.487 8.149 -3.657 1.00 74.25 90 LYS A O 1
ATOM 752 N N . GLY A 1 91 ? 9.784 7.101 -5.517 1.00 76.44 91 GLY A N 1
ATOM 753 C CA . GLY A 1 91 ? 8.374 7.036 -5.112 1.00 76.44 91 GLY A CA 1
ATOM 754 C C . GLY A 1 91 ? 8.151 5.990 -4.013 1.00 76.44 91 GLY A C 1
ATOM 755 O O . GLY A 1 91 ? 8.905 5.013 -3.91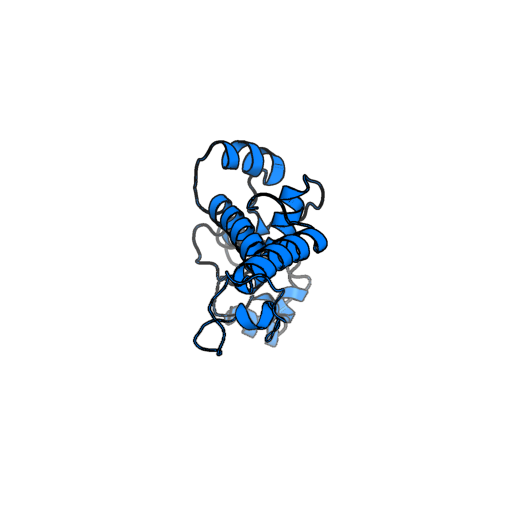5 1.00 76.44 91 GLY A O 1
ATOM 756 N N . ILE A 1 92 ? 7.100 6.130 -3.195 1.00 77.62 92 ILE A N 1
ATOM 757 C CA . ILE A 1 92 ? 6.842 5.183 -2.087 1.00 77.62 92 ILE A CA 1
ATOM 758 C C . ILE A 1 92 ? 6.615 3.753 -2.588 1.00 77.62 92 ILE A C 1
ATOM 760 O O . ILE A 1 92 ? 6.994 2.775 -1.934 1.00 77.62 92 ILE A O 1
ATOM 764 N N . PHE A 1 93 ? 6.043 3.628 -3.782 1.00 77.69 93 PHE A N 1
ATOM 765 C CA . PHE A 1 93 ? 5.749 2.374 -4.472 1.00 77.69 93 PHE A CA 1
ATOM 766 C C . PHE A 1 93 ? 6.994 1.656 -4.998 1.00 77.69 93 PHE A C 1
ATOM 768 O O . PHE A 1 93 ? 6.977 0.437 -5.162 1.00 77.69 93 PHE A O 1
ATOM 775 N N . GLN A 1 94 ? 8.114 2.370 -5.105 1.00 74.88 94 GLN A N 1
ATOM 776 C CA . GLN A 1 94 ? 9.398 1.828 -5.546 1.00 74.88 94 GLN A CA 1
ATOM 777 C C . GLN A 1 94 ? 10.294 1.394 -4.371 1.00 74.88 94 GLN A C 1
ATOM 779 O O . GLN A 1 94 ? 11.299 0.705 -4.555 1.00 74.88 94 GLN A O 1
ATOM 784 N N . CYS A 1 95 ? 9.954 1.791 -3.141 1.00 75.31 95 CYS A N 1
ATOM 785 C CA . CYS A 1 95 ? 10.727 1.453 -1.951 1.00 75.31 95 CYS A CA 1
ATOM 786 C C . CYS A 1 95 ? 10.461 0.013 -1.486 1.00 75.31 95 CYS A C 1
ATOM 788 O O . CYS A 1 95 ? 9.353 -0.316 -1.073 1.00 75.31 95 CYS A O 1
ATOM 790 N N . ASN A 1 96 ? 11.506 -0.820 -1.455 1.00 67.50 96 ASN A N 1
ATOM 791 C CA . ASN A 1 96 ? 11.448 -2.195 -0.933 1.00 67.50 96 ASN A CA 1
ATOM 792 C C . ASN A 1 96 ? 12.156 -2.367 0.427 1.00 67.50 96 ASN A C 1
ATOM 794 O O . ASN A 1 96 ? 12.427 -3.492 0.845 1.00 67.50 96 ASN A O 1
ATOM 798 N N . SER A 1 97 ? 12.500 -1.279 1.129 1.00 68.25 97 SER A N 1
ATOM 799 C CA . SER A 1 97 ? 13.234 -1.388 2.395 1.00 68.25 97 SER A CA 1
ATOM 800 C C . SER A 1 97 ? 12.309 -1.730 3.568 1.00 68.25 97 SER A C 1
ATOM 802 O O . SER A 1 97 ? 11.472 -0.938 3.983 1.00 68.25 97 SER A O 1
ATOM 804 N N . ASP A 1 98 ? 12.518 -2.897 4.180 1.00 66.94 98 ASP A N 1
ATOM 805 C CA . ASP A 1 98 ? 11.865 -3.275 5.448 1.00 66.94 98 ASP A CA 1
ATOM 806 C C . ASP A 1 98 ? 12.602 -2.707 6.688 1.00 66.94 98 ASP A C 1
ATOM 808 O O . ASP A 1 98 ? 12.291 -2.986 7.849 1.00 66.94 98 ASP A O 1
ATOM 812 N N . LYS A 1 99 ? 13.621 -1.874 6.459 1.00 70.88 99 LYS A N 1
ATOM 813 C CA . LYS A 1 99 ? 14.369 -1.188 7.514 1.00 70.88 99 LYS A CA 1
ATOM 814 C C . LYS A 1 99 ? 13.751 0.188 7.740 1.00 70.88 99 LYS A C 1
ATOM 816 O O . LYS A 1 99 ? 13.788 1.038 6.857 1.00 70.88 99 LYS A O 1
ATOM 821 N N . GLY A 1 100 ? 13.191 0.417 8.925 1.00 78.81 100 GLY A N 1
ATOM 822 C CA . GLY A 1 100 ? 12.587 1.703 9.260 1.00 78.81 100 GLY A CA 1
ATOM 823 C C . GLY A 1 100 ? 11.812 1.693 10.571 1.00 78.81 100 GLY A C 1
ATOM 824 O O . GLY A 1 100 ? 11.779 0.694 11.291 1.00 78.81 100 GLY A O 1
ATOM 825 N N . SER A 1 101 ? 11.190 2.832 10.881 1.00 85.56 101 SER A N 1
ATOM 826 C CA . SER A 1 101 ? 10.318 2.965 12.049 1.00 85.56 101 SER A CA 1
ATOM 827 C C . SER A 1 101 ? 9.044 2.126 11.902 1.00 85.56 101 SER A C 1
ATOM 829 O O . SER A 1 101 ? 8.629 1.781 10.796 1.00 85.56 101 SER A O 1
ATOM 831 N N . GLN A 1 102 ? 8.368 1.854 13.021 1.00 85.56 102 GLN A N 1
ATOM 832 C CA . GLN A 1 102 ? 7.070 1.162 13.021 1.00 85.56 102 GLN A CA 1
ATOM 833 C C . GLN A 1 102 ? 6.018 1.882 12.161 1.00 85.56 102 GLN A C 1
ATOM 835 O O . GLN A 1 102 ? 5.183 1.243 11.530 1.00 85.56 102 GLN A O 1
ATOM 840 N N . PHE A 1 103 ? 6.094 3.214 12.082 1.00 86.31 103 PHE A N 1
ATOM 841 C CA . PHE A 1 103 ? 5.264 4.000 11.171 1.00 86.31 103 PHE A CA 1
ATOM 842 C C . PHE A 1 103 ? 5.549 3.667 9.703 1.00 86.31 103 PHE A C 1
ATOM 844 O O . PHE A 1 103 ? 4.617 3.378 8.958 1.00 86.31 103 PHE A O 1
ATOM 851 N N . TRP A 1 104 ? 6.825 3.648 9.301 1.00 86.25 104 TRP A N 1
ATOM 852 C CA . TRP A 1 104 ? 7.219 3.325 7.927 1.00 86.25 104 TRP A CA 1
ATOM 853 C C . TRP A 1 104 ? 6.783 1.913 7.531 1.00 86.25 104 TRP A C 1
ATOM 855 O O . TRP A 1 104 ? 6.210 1.720 6.463 1.00 86.25 104 TRP A O 1
ATOM 865 N N . LYS A 1 105 ? 6.950 0.937 8.431 1.00 87.00 105 LYS A N 1
ATOM 866 C CA . LYS A 1 105 ? 6.460 -0.433 8.213 1.00 87.00 105 LYS A CA 1
ATOM 867 C C . LYS A 1 105 ? 4.939 -0.486 8.042 1.00 87.00 105 LYS A C 1
ATOM 869 O O . LYS A 1 105 ? 4.454 -1.161 7.138 1.00 87.00 105 LYS A O 1
ATOM 874 N N . GLY A 1 106 ? 4.193 0.259 8.862 1.00 88.25 106 GLY A N 1
ATOM 875 C CA . GLY A 1 106 ? 2.738 0.378 8.731 1.00 88.25 106 GLY A CA 1
ATOM 876 C C . GLY A 1 106 ? 2.309 0.983 7.389 1.00 88.25 106 GLY A C 1
ATOM 877 O O . GLY A 1 106 ? 1.383 0.474 6.757 1.00 88.25 106 GLY A O 1
ATOM 878 N N . LEU A 1 107 ? 3.016 2.016 6.914 1.00 88.19 107 LEU A N 1
ATOM 879 C CA . LEU A 1 107 ? 2.789 2.593 5.586 1.00 88.19 107 LEU A CA 1
ATOM 880 C C . LEU A 1 107 ? 3.071 1.570 4.481 1.00 88.19 107 LEU A C 1
ATOM 882 O O . LEU A 1 107 ? 2.209 1.344 3.639 1.00 88.19 107 LEU A O 1
ATOM 886 N N . LEU A 1 108 ? 4.225 0.895 4.504 1.00 87.00 108 LEU A N 1
ATOM 887 C CA . LEU A 1 108 ? 4.582 -0.112 3.496 1.00 87.00 108 LEU A CA 1
ATOM 888 C C . LEU A 1 108 ? 3.588 -1.279 3.431 1.00 87.00 108 LEU A C 1
ATOM 890 O O . LEU A 1 108 ? 3.335 -1.812 2.351 1.00 87.00 108 LEU A O 1
ATOM 894 N N . ASN A 1 109 ? 2.998 -1.663 4.564 1.00 87.38 109 ASN A N 1
ATOM 895 C CA . ASN A 1 109 ? 1.965 -2.694 4.604 1.00 87.38 109 ASN A CA 1
ATOM 896 C C . ASN A 1 109 ? 0.698 -2.248 3.854 1.00 87.38 109 ASN A C 1
ATOM 898 O O . ASN A 1 109 ? 0.185 -2.962 2.996 1.00 87.38 109 ASN A O 1
ATOM 902 N N . ILE A 1 110 ? 0.229 -1.027 4.120 1.00 87.81 110 ILE A N 1
ATOM 903 C CA . ILE A 1 110 ? -0.984 -0.468 3.498 1.00 87.81 110 ILE A CA 1
ATOM 904 C C . ILE A 1 110 ? -0.752 -0.094 2.038 1.00 87.81 110 ILE A C 1
ATOM 906 O O . ILE A 1 110 ? -1.650 -0.228 1.211 1.00 87.81 110 ILE A O 1
ATOM 910 N N . ARG A 1 111 ? 0.475 0.293 1.692 1.00 86.69 111 ARG A N 1
ATOM 911 C CA . ARG A 1 111 ? 0.899 0.544 0.318 1.00 86.69 111 ARG A CA 1
ATOM 912 C C . ARG A 1 111 ? 0.563 -0.628 -0.605 1.00 86.69 111 ARG A C 1
ATOM 914 O O . ARG A 1 111 ? 0.076 -0.391 -1.700 1.00 86.69 111 ARG A O 1
ATOM 921 N N . ARG A 1 112 ? 0.774 -1.876 -0.163 1.00 82.69 112 ARG A N 1
ATOM 922 C CA . ARG A 1 112 ? 0.448 -3.080 -0.956 1.00 82.69 112 ARG A CA 1
ATOM 923 C C . ARG A 1 112 ? -1.037 -3.157 -1.302 1.00 82.69 112 ARG A C 1
ATOM 925 O O . ARG A 1 112 ? -1.379 -3.486 -2.429 1.00 82.69 112 ARG A O 1
ATOM 932 N N . TRP A 1 113 ? -1.901 -2.822 -0.346 1.00 82.81 113 TRP A N 1
ATOM 933 C CA . TRP A 1 113 ? -3.347 -2.780 -0.560 1.00 82.81 113 TRP A CA 1
ATOM 934 C C . TRP A 1 113 ? -3.746 -1.664 -1.521 1.00 82.81 113 TRP A C 1
ATOM 936 O O . TRP A 1 113 ? -4.583 -1.888 -2.387 1.00 82.81 113 TRP A O 1
ATOM 946 N N . MET A 1 114 ? -3.114 -0.491 -1.421 1.00 82.69 114 MET A N 1
ATOM 947 C CA . MET A 1 114 ? -3.364 0.589 -2.378 1.00 82.69 114 MET A CA 1
ATOM 948 C C . MET A 1 114 ? -2.877 0.252 -3.784 1.00 82.69 114 MET A C 1
ATOM 950 O O . MET A 1 114 ? -3.610 0.524 -4.724 1.00 82.69 114 MET A O 1
ATOM 954 N N . GLN A 1 115 ? -1.717 -0.396 -3.948 1.00 78.44 115 GLN A N 1
ATOM 955 C CA . GLN A 1 115 ? -1.224 -0.810 -5.273 1.00 78.44 115 GLN A CA 1
ATOM 956 C C . GLN A 1 115 ? -2.238 -1.664 -6.043 1.00 78.44 115 GLN A C 1
ATOM 958 O O . GLN A 1 115 ? -2.314 -1.554 -7.258 1.00 78.44 115 GLN A O 1
ATOM 963 N N . LEU A 1 116 ? -3.029 -2.489 -5.351 1.00 77.00 116 LEU A N 1
ATOM 964 C CA . LEU A 1 116 ? -4.034 -3.346 -5.986 1.00 77.00 116 LEU A CA 1
ATOM 965 C C . LEU A 1 116 ? -5.273 -2.589 -6.481 1.00 77.00 116 LEU A C 1
ATOM 967 O O . LEU A 1 116 ? -5.964 -3.093 -7.358 1.00 77.00 116 LEU A O 1
ATOM 971 N N . GLY A 1 117 ? -5.578 -1.426 -5.903 1.00 75.00 117 GLY A N 1
ATOM 972 C CA . GLY A 1 117 ? -6.775 -0.641 -6.220 1.00 75.00 117 GLY A CA 1
ATOM 973 C C . GLY A 1 117 ? -6.481 0.738 -6.806 1.00 75.00 117 GLY A C 1
ATOM 974 O O . GLY A 1 117 ? -7.374 1.579 -6.807 1.00 75.00 117 GLY A O 1
ATOM 975 N N . SER A 1 118 ? -5.241 0.998 -7.228 1.00 75.75 118 SER A N 1
ATOM 976 C CA . SER A 1 118 ? -4.839 2.288 -7.796 1.00 75.75 118 SER A CA 1
ATOM 977 C C . SER A 1 118 ? -4.573 2.155 -9.288 1.00 75.75 118 SER A C 1
ATOM 979 O O . SER A 1 118 ? -3.870 1.242 -9.716 1.00 75.75 118 SER A O 1
ATOM 981 N N . GLU A 1 119 ? -5.077 3.118 -10.048 1.00 78.06 119 GLU A N 1
ATOM 982 C CA . GLU A 1 119 ? -4.703 3.355 -11.440 1.00 78.06 119 GLU A CA 1
ATOM 983 C C . GLU A 1 119 ? -3.820 4.601 -11.498 1.00 78.06 119 GLU A C 1
ATOM 985 O O . GLU A 1 119 ? -4.047 5.581 -10.780 1.00 78.06 119 GLU A O 1
ATOM 990 N N . TRP A 1 120 ? -2.789 4.555 -12.333 1.00 77.94 120 TRP A N 1
ATOM 991 C CA . TRP A 1 120 ? -1.835 5.639 -12.493 1.00 77.94 120 TRP A CA 1
ATOM 992 C C . TRP A 1 120 ? -2.162 6.445 -13.741 1.00 77.94 120 TRP A C 1
ATOM 994 O O . TRP A 1 120 ? -2.158 5.924 -14.852 1.00 77.94 120 TRP A O 1
ATOM 1004 N N . LEU A 1 121 ? -2.386 7.746 -13.562 1.00 76.50 121 LEU A N 1
ATOM 1005 C CA . LEU A 1 121 ? -2.427 8.685 -14.676 1.00 76.50 121 LEU A CA 1
ATOM 1006 C C . LEU A 1 121 ? -0.996 9.047 -15.074 1.00 76.50 121 LEU A C 1
ATOM 1008 O O . LEU A 1 121 ? -0.180 9.436 -14.234 1.00 76.50 121 LEU A O 1
ATOM 1012 N N . LEU A 1 122 ? -0.693 8.904 -16.360 1.00 74.12 122 LEU A N 1
ATOM 1013 C CA . LEU A 1 122 ? 0.646 9.121 -16.882 1.00 74.12 122 LEU A CA 1
ATOM 1014 C C . LEU A 1 122 ? 0.981 10.621 -16.910 1.00 74.12 122 LEU A C 1
ATOM 1016 O O . LEU A 1 122 ? 0.396 11.387 -17.670 1.00 74.12 122 LEU A O 1
ATOM 1020 N N . GLY A 1 123 ? 1.910 11.024 -16.041 1.00 76.06 123 GLY A N 1
ATOM 1021 C CA . GLY A 1 123 ? 2.587 12.324 -16.067 1.00 76.06 123 GLY A CA 1
ATOM 1022 C C . GLY A 1 123 ? 4.028 12.157 -16.552 1.00 76.06 123 GLY A C 1
ATOM 1023 O O . GLY A 1 123 ? 4.257 11.643 -17.640 1.00 76.06 123 GLY A O 1
ATOM 1024 N N . ASP A 1 124 ? 5.005 12.496 -15.705 1.00 73.44 124 ASP A N 1
ATOM 1025 C CA . ASP A 1 124 ? 6.437 12.359 -16.031 1.00 73.44 124 ASP A CA 1
ATOM 1026 C C . ASP A 1 124 ? 6.928 10.901 -16.088 1.00 73.44 124 ASP A C 1
ATOM 1028 O O . ASP A 1 124 ? 7.999 10.632 -16.620 1.00 73.44 124 ASP A O 1
ATOM 1032 N N . GLY A 1 125 ? 6.182 9.945 -15.519 1.00 74.75 125 GLY A N 1
ATOM 1033 C CA . GLY A 1 125 ? 6.496 8.508 -15.575 1.00 74.75 125 GLY A CA 1
ATOM 1034 C C . GLY A 1 125 ? 7.655 8.031 -14.684 1.00 74.75 125 GLY A C 1
ATOM 1035 O O . GLY A 1 125 ? 7.934 6.834 -14.642 1.00 74.75 125 GLY A O 1
ATOM 1036 N N . SER A 1 126 ? 8.313 8.923 -13.938 1.00 76.19 126 SER A N 1
ATOM 1037 C CA . SER A 1 126 ? 9.511 8.631 -13.124 1.00 76.19 126 SER A CA 1
ATOM 1038 C C . SER A 1 126 ? 9.253 7.750 -11.902 1.00 76.19 126 SER A C 1
ATOM 1040 O O . SER A 1 126 ? 10.135 7.029 -11.424 1.00 76.19 126 SER A O 1
ATOM 1042 N N . HIS A 1 127 ? 8.024 7.772 -11.394 1.00 72.50 127 HIS A N 1
ATOM 1043 C CA . HIS A 1 127 ? 7.616 6.999 -10.224 1.00 72.50 127 HIS A CA 1
ATOM 1044 C C . HIS A 1 127 ? 6.750 5.778 -10.555 1.00 72.50 127 HIS A C 1
ATOM 1046 O O . HIS A 1 127 ? 6.405 5.029 -9.645 1.00 72.50 127 HIS A O 1
ATOM 1052 N N . ILE A 1 128 ? 6.479 5.535 -11.841 1.00 79.81 128 ILE A N 1
ATOM 1053 C CA . ILE A 1 128 ? 5.603 4.465 -12.332 1.00 79.81 128 ILE A CA 1
ATOM 1054 C C . ILE A 1 128 ? 6.465 3.342 -12.909 1.00 79.81 128 ILE A C 1
ATOM 1056 O O . ILE A 1 128 ? 7.329 3.589 -13.752 1.00 79.81 128 ILE A O 1
ATOM 1060 N N . TRP A 1 129 ? 6.251 2.105 -12.467 1.00 81.19 129 TRP A N 1
ATOM 1061 C CA . TRP A 1 129 ? 6.886 0.922 -13.045 1.00 81.19 129 TRP A CA 1
ATOM 1062 C C . TRP A 1 129 ? 6.175 0.492 -14.322 1.00 81.19 129 TRP A C 1
ATOM 1064 O O . TRP A 1 129 ? 4.977 0.222 -14.314 1.00 81.19 129 TRP A O 1
ATOM 1074 N N . PHE A 1 130 ? 6.940 0.333 -15.401 1.00 81.81 130 PHE A N 1
ATOM 1075 C CA . PHE A 1 130 ? 6.399 0.020 -16.722 1.00 81.81 130 PHE A CA 1
ATOM 1076 C C . PHE A 1 130 ? 5.589 -1.286 -16.737 1.00 81.81 130 PHE A C 1
ATOM 1078 O O . PHE A 1 130 ? 4.481 -1.322 -17.260 1.00 81.81 130 PHE A O 1
ATOM 1085 N N . TRP A 1 131 ? 6.107 -2.351 -16.118 1.00 83.69 131 TRP A N 1
ATOM 1086 C CA . TRP A 1 131 ? 5.488 -3.683 -16.169 1.00 83.69 131 TRP A CA 1
ATOM 1087 C C . TRP A 1 131 ? 4.457 -3.958 -15.071 1.00 83.69 131 TRP A C 1
ATOM 1089 O O . TRP A 1 131 ? 3.550 -4.775 -15.252 1.00 83.69 131 TRP A O 1
ATOM 1099 N N . TYR A 1 132 ? 4.639 -3.346 -13.905 1.00 81.06 132 TYR A N 1
ATOM 1100 C CA . TYR A 1 132 ? 3.946 -3.734 -12.677 1.00 81.06 132 TYR A CA 1
ATOM 1101 C C . TYR A 1 132 ? 2.761 -2.841 -12.331 1.00 81.06 132 TYR A C 1
ATOM 1103 O O . TYR A 1 132 ? 1.820 -3.342 -11.715 1.00 81.06 132 TYR A O 1
ATOM 1111 N N . ASP A 1 133 ? 2.819 -1.562 -12.698 1.00 81.69 133 ASP A N 1
ATOM 1112 C CA . ASP A 1 133 ? 1.771 -0.599 -12.383 1.00 81.69 133 ASP A CA 1
ATOM 1113 C C . ASP A 1 133 ? 0.740 -0.527 -13.518 1.00 81.69 133 ASP A C 1
ATOM 1115 O O . ASP A 1 133 ? 1.050 -0.752 -14.689 1.00 81.69 133 ASP A O 1
ATOM 1119 N N . ILE A 1 134 ? -0.510 -0.223 -13.162 1.00 82.44 134 ILE A N 1
ATOM 1120 C CA . ILE A 1 134 ? -1.603 -0.020 -14.119 1.00 82.44 134 ILE A CA 1
ATOM 1121 C C . ILE A 1 134 ? -1.557 1.436 -14.566 1.00 82.44 134 ILE A C 1
ATOM 1123 O O . ILE A 1 134 ? -2.100 2.305 -13.890 1.00 82.44 134 ILE A O 1
ATOM 1127 N N . TRP A 1 135 ? -0.865 1.704 -15.667 1.00 82.00 135 TRP A N 1
ATOM 1128 C CA . TRP A 1 135 ? -0.794 3.040 -16.270 1.00 82.00 135 TRP A CA 1
ATOM 1129 C C . TRP A 1 135 ? -1.390 3.092 -17.683 1.00 82.00 135 TRP A C 1
ATOM 1131 O O . TRP A 1 135 ? -1.652 4.174 -18.201 1.00 82.00 135 TRP A O 1
ATOM 1141 N N . HIS A 1 136 ? -1.631 1.928 -18.295 1.00 75.00 136 HIS A N 1
ATOM 1142 C CA . HIS A 1 136 ? -2.270 1.786 -19.598 1.00 75.00 136 HIS A CA 1
ATOM 1143 C C . HIS A 1 136 ? -3.340 0.688 -19.539 1.00 75.00 136 HIS A C 1
ATOM 1145 O O . HIS A 1 136 ? -3.047 -0.460 -19.200 1.00 75.00 136 HIS A O 1
ATOM 1151 N N . GLY A 1 137 ? -4.587 1.042 -19.858 1.00 78.31 137 GLY A N 1
ATOM 1152 C CA . GLY A 1 137 ? -5.728 0.127 -19.787 1.00 78.31 137 GLY A CA 1
ATOM 1153 C C . GLY A 1 137 ? -6.161 -0.199 -18.353 1.00 78.31 137 GLY A C 1
ATOM 1154 O O . GLY A 1 137 ? -6.077 0.639 -17.463 1.00 78.31 137 GLY A O 1
ATOM 1155 N N . THR A 1 138 ? -6.657 -1.420 -18.140 1.00 78.56 138 THR A N 1
ATOM 1156 C CA . THR A 1 138 ? -7.275 -1.863 -16.873 1.00 78.56 138 THR A CA 1
ATOM 1157 C C . THR A 1 138 ? -6.424 -2.858 -16.080 1.00 78.56 138 THR A C 1
ATOM 1159 O O . THR A 1 138 ? -6.810 -3.271 -14.988 1.00 78.56 138 THR A O 1
ATOM 1162 N N . CYS A 1 139 ? -5.289 -3.305 -16.623 1.00 79.31 139 CYS A N 1
ATOM 1163 C CA . CYS A 1 139 ? -4.445 -4.342 -16.029 1.00 79.31 139 CYS A CA 1
ATOM 1164 C C . CYS A 1 139 ? -2.955 -4.022 -16.221 1.00 79.31 139 CYS A C 1
ATOM 1166 O O . CYS A 1 139 ? -2.594 -3.390 -17.211 1.00 79.31 139 CYS A O 1
ATOM 1168 N N . PRO A 1 140 ? -2.065 -4.501 -15.329 1.00 82.88 140 PRO A N 1
ATOM 1169 C CA . PRO A 1 140 ? -0.626 -4.340 -15.512 1.00 82.88 140 PRO A CA 1
ATOM 1170 C C . PRO A 1 140 ? -0.134 -5.044 -16.781 1.00 82.88 140 PRO A C 1
ATOM 1172 O O . PRO A 1 140 ? -0.551 -6.172 -17.068 1.00 82.88 140 PRO A O 1
ATOM 1175 N N . LEU A 1 141 ? 0.832 -4.444 -17.482 1.00 83.00 141 LEU A N 1
ATOM 1176 C CA . LEU A 1 141 ? 1.379 -4.996 -18.729 1.00 83.00 141 LEU A CA 1
ATOM 1177 C C . LEU A 1 141 ? 1.998 -6.390 -18.554 1.00 83.00 141 LEU A C 1
ATOM 1179 O O . LEU A 1 141 ? 1.881 -7.218 -19.454 1.00 83.00 141 LEU A O 1
ATOM 1183 N N . LYS A 1 142 ? 2.570 -6.712 -17.382 1.00 82.81 142 LYS A N 1
ATOM 1184 C CA . LYS A 1 142 ? 3.081 -8.070 -17.093 1.00 82.81 142 LYS A CA 1
ATOM 1185 C C . LYS A 1 142 ? 2.002 -9.158 -17.184 1.00 82.81 142 LYS A C 1
ATOM 1187 O O . LYS A 1 142 ? 2.319 -10.318 -17.417 1.00 82.81 142 LYS A O 1
ATOM 1192 N N . THR A 1 143 ? 0.745 -8.797 -16.925 1.00 84.81 143 THR A N 1
ATOM 1193 C CA . THR A 1 143 ? -0.381 -9.736 -16.901 1.00 84.81 143 THR A CA 1
ATOM 1194 C C . THR A 1 143 ? -0.946 -9.925 -18.304 1.00 84.81 143 THR A C 1
ATOM 1196 O O . THR A 1 143 ? -1.340 -11.032 -18.656 1.00 84.81 143 THR A O 1
ATOM 1199 N N . ILE A 1 144 ? -0.957 -8.857 -19.105 1.00 83.38 144 ILE A N 1
ATOM 1200 C CA . ILE A 1 144 ? -1.429 -8.876 -20.495 1.00 83.38 144 ILE A CA 1
ATOM 1201 C C . ILE A 1 144 ? -0.390 -9.562 -21.398 1.00 83.38 144 ILE A C 1
ATOM 1203 O O . ILE A 1 144 ? -0.738 -10.415 -22.213 1.00 83.38 144 ILE A O 1
ATOM 1207 N N . PHE A 1 145 ? 0.897 -9.262 -21.192 1.00 83.88 145 PHE A N 1
ATOM 1208 C CA . PHE A 1 145 ? 2.013 -9.746 -22.008 1.00 83.88 145 PHE A CA 1
ATOM 1209 C C . PHE A 1 145 ? 3.063 -10.510 -21.175 1.00 83.88 145 PHE A C 1
ATOM 1211 O O . PHE A 1 145 ? 4.224 -10.094 -21.092 1.00 83.88 145 PHE A O 1
ATOM 1218 N N . PRO A 1 146 ? 2.707 -11.660 -20.566 1.00 84.50 146 PRO A N 1
ATOM 1219 C CA . PRO A 1 146 ? 3.612 -12.393 -19.677 1.00 84.50 146 PRO A CA 1
ATOM 1220 C C . PRO A 1 146 ? 4.863 -12.909 -20.400 1.00 84.50 146 PRO A C 1
ATOM 1222 O O . PRO A 1 146 ? 5.954 -12.891 -19.836 1.00 84.50 146 PRO A O 1
ATOM 1225 N N . LYS A 1 147 ? 4.734 -13.303 -21.674 1.00 82.69 147 LYS A N 1
ATOM 1226 C CA . LYS A 1 147 ? 5.854 -13.811 -22.482 1.00 82.69 147 LYS A CA 1
ATOM 1227 C C . LYS A 1 147 ? 6.912 -12.739 -22.741 1.00 82.69 147 LYS A C 1
ATOM 1229 O O . LYS A 1 147 ? 8.098 -12.998 -22.573 1.00 82.69 147 LYS A O 1
ATOM 1234 N N . ILE A 1 148 ? 6.491 -11.525 -23.103 1.00 81.19 148 ILE A N 1
ATOM 1235 C CA . ILE A 1 148 ? 7.416 -10.402 -23.324 1.00 81.19 148 ILE A CA 1
ATOM 1236 C C . ILE A 1 148 ? 8.096 -10.020 -22.005 1.00 81.19 148 ILE A C 1
ATOM 1238 O O . ILE A 1 148 ? 9.311 -9.818 -21.968 1.00 81.19 148 ILE A O 1
ATOM 1242 N N . PHE A 1 149 ? 7.337 -9.997 -20.906 1.00 83.00 149 PHE A N 1
ATOM 1243 C CA . PHE A 1 149 ? 7.869 -9.712 -19.576 1.00 83.00 149 PHE A CA 1
ATOM 1244 C C . PHE A 1 149 ? 8.948 -10.717 -19.125 1.00 83.00 149 PHE A C 1
ATOM 1246 O O . PHE A 1 149 ? 9.967 -10.316 -18.558 1.00 83.00 149 PHE A O 1
ATOM 1253 N N . GLU A 1 150 ? 8.768 -12.013 -19.399 1.00 82.81 150 GLU A N 1
ATOM 1254 C CA . GLU A 1 150 ? 9.758 -13.053 -19.075 1.00 82.81 150 GLU A CA 1
ATOM 1255 C C . GLU A 1 150 ? 11.071 -12.899 -19.853 1.00 82.81 150 GLU A C 1
ATOM 1257 O O . GLU A 1 150 ? 12.149 -13.203 -19.334 1.00 82.81 150 GLU A O 1
ATOM 1262 N N . ILE A 1 151 ? 10.990 -12.428 -21.097 1.00 83.12 151 ILE A N 1
ATOM 1263 C CA . ILE A 1 151 ? 12.151 -12.273 -21.979 1.00 83.12 151 ILE A CA 1
ATOM 1264 C C . ILE A 1 151 ? 12.876 -10.948 -21.705 1.00 83.12 151 ILE A C 1
ATOM 1266 O O . ILE A 1 151 ? 14.086 -10.857 -21.929 1.00 83.12 151 ILE A O 1
ATOM 1270 N N . CYS A 1 152 ? 12.168 -9.933 -21.206 1.00 82.19 152 CYS A N 1
ATOM 1271 C CA . CYS A 1 152 ? 12.734 -8.636 -20.856 1.00 82.19 152 CYS A CA 1
ATOM 1272 C C . CYS A 1 152 ? 13.727 -8.760 -19.687 1.00 82.19 152 CYS A C 1
ATOM 1274 O O . CYS A 1 152 ? 13.381 -9.200 -18.589 1.00 82.19 152 CYS A O 1
ATOM 1276 N N . ASN A 1 153 ? 14.970 -8.317 -19.892 1.00 80.56 153 ASN A N 1
ATOM 1277 C CA . ASN A 1 153 ? 15.981 -8.291 -18.832 1.00 80.56 153 ASN A CA 1
ATOM 1278 C C . ASN A 1 153 ? 15.705 -7.198 -17.791 1.00 80.56 153 ASN A C 1
ATOM 1280 O O . ASN A 1 153 ? 16.051 -7.343 -16.619 1.00 80.56 153 ASN A O 1
ATOM 1284 N N . GLN A 1 154 ? 15.079 -6.098 -18.209 1.00 79.56 154 GLN A N 1
ATOM 1285 C CA . GLN A 1 154 ? 14.834 -4.918 -17.383 1.00 79.56 154 GLN A CA 1
ATOM 1286 C C . GLN A 1 154 ? 13.391 -4.908 -16.864 1.00 79.56 154 GLN A C 1
ATOM 1288 O O . GLN A 1 154 ? 12.551 -4.117 -17.281 1.00 79.56 154 GLN A O 1
ATOM 1293 N N . GLN A 1 155 ? 13.086 -5.809 -15.930 1.00 81.50 155 GLN A N 1
ATOM 1294 C CA . GLN A 1 155 ? 11.727 -5.949 -15.384 1.00 81.50 155 GLN A CA 1
ATOM 1295 C C . GLN A 1 155 ? 11.306 -4.789 -14.465 1.00 81.50 155 GLN A C 1
ATOM 1297 O O . GLN A 1 155 ? 10.117 -4.525 -14.322 1.00 81.50 155 GLN A O 1
ATOM 1302 N N . ASN A 1 156 ? 12.264 -4.075 -13.866 1.00 80.94 156 ASN A N 1
ATOM 1303 C CA . ASN A 1 156 ? 12.013 -2.993 -12.903 1.00 80.94 156 ASN A CA 1
ATOM 1304 C C . ASN A 1 156 ? 12.252 -1.592 -13.502 1.00 80.94 156 ASN A C 1
ATOM 1306 O O . ASN A 1 156 ? 12.711 -0.700 -12.790 1.00 80.94 156 ASN A O 1
ATOM 1310 N N . ILE A 1 157 ? 12.009 -1.416 -14.805 1.00 81.88 157 ILE A N 1
ATOM 1311 C CA . ILE A 1 157 ? 12.176 -0.132 -15.503 1.00 81.88 157 ILE A CA 1
ATOM 1312 C C . ILE A 1 157 ? 10.997 0.814 -15.232 1.00 81.88 157 ILE A C 1
ATOM 1314 O O . ILE A 1 157 ? 9.853 0.369 -15.073 1.00 81.88 157 ILE A O 1
ATOM 1318 N N . THR A 1 158 ? 11.271 2.119 -15.158 1.00 83.00 158 THR A N 1
ATOM 1319 C CA . THR A 1 158 ? 10.232 3.147 -14.995 1.00 83.00 158 THR A CA 1
ATOM 1320 C C . THR A 1 158 ? 9.707 3.639 -16.338 1.00 83.00 158 THR A C 1
ATOM 1322 O O . THR A 1 158 ? 10.416 3.610 -17.342 1.00 83.00 158 THR A O 1
ATOM 1325 N N . VAL A 1 159 ? 8.465 4.126 -16.369 1.00 80.25 159 VAL A N 1
ATOM 1326 C CA . VAL A 1 159 ? 7.836 4.620 -17.604 1.00 80.25 159 VAL A CA 1
ATOM 1327 C C . VAL A 1 159 ? 8.578 5.824 -18.186 1.00 80.25 159 VAL A C 1
ATOM 1329 O O . VAL A 1 159 ? 8.557 5.982 -19.395 1.00 80.25 159 VAL A O 1
ATOM 1332 N N . SER A 1 160 ? 9.278 6.636 -17.384 1.00 77.94 160 SER A N 1
ATOM 1333 C CA . SER A 1 160 ? 10.094 7.761 -17.881 1.00 77.94 160 SER A CA 1
ATOM 1334 C C . SER A 1 160 ? 11.393 7.347 -18.573 1.00 77.94 160 SER A C 1
ATOM 1336 O O . SER A 1 160 ? 11.949 8.111 -19.359 1.00 77.94 160 SER A O 1
ATOM 1338 N N . GLU A 1 161 ? 11.925 6.171 -18.239 1.00 75.25 161 GLU A N 1
ATOM 1339 C CA . GLU A 1 161 ? 13.194 5.668 -18.785 1.00 75.25 161 GLU A CA 1
ATOM 1340 C C . GLU A 1 161 ? 13.006 4.991 -20.149 1.00 75.25 161 GLU A C 1
ATOM 1342 O O . GLU A 1 161 ? 13.948 4.890 -20.929 1.00 75.25 161 GLU A O 1
ATOM 1347 N N . VAL A 1 162 ? 11.778 4.574 -20.456 1.00 72.38 162 VAL A N 1
ATOM 1348 C CA . VAL A 1 162 ? 11.381 3.967 -21.732 1.00 72.38 162 VAL A CA 1
ATOM 1349 C C . VAL A 1 162 ? 11.342 4.951 -22.928 1.00 72.38 162 VAL A C 1
ATOM 1351 O O . VAL A 1 162 ? 11.794 4.556 -24.002 1.00 72.38 162 VAL A O 1
ATOM 1354 N N . PRO A 1 163 ? 10.877 6.222 -22.837 1.00 60.25 163 PRO A N 1
ATOM 1355 C CA . PRO A 1 163 ? 10.549 7.025 -24.014 1.00 60.25 163 PRO A CA 1
ATOM 1356 C C . PRO A 1 163 ? 11.685 7.947 -24.470 1.00 60.25 163 PRO A C 1
ATOM 1358 O O . PRO A 1 163 ? 11.562 8.584 -25.512 1.00 60.25 163 PRO A O 1
ATOM 1361 N N . THR A 1 164 ? 12.798 8.065 -23.737 1.00 53.53 164 THR A N 1
ATOM 1362 C CA . THR A 1 164 ? 13.814 9.078 -24.077 1.00 53.53 164 THR A CA 1
ATOM 1363 C C . THR A 1 164 ? 14.741 8.675 -25.231 1.00 53.53 164 THR A C 1
ATOM 1365 O O . THR A 1 164 ? 15.425 9.553 -25.757 1.00 53.53 164 THR A O 1
ATOM 1368 N N . LYS A 1 165 ? 14.779 7.398 -25.663 1.00 45.34 165 LYS A N 1
ATOM 1369 C CA . LYS A 1 165 ? 15.674 6.921 -26.749 1.00 45.34 165 LYS A CA 1
ATOM 1370 C C . LYS A 1 165 ? 15.135 5.769 -27.633 1.00 45.34 165 LYS A C 1
ATOM 1372 O O . LYS A 1 165 ? 15.931 5.006 -28.169 1.00 45.34 165 LYS A O 1
ATOM 1377 N N . GLY A 1 166 ? 13.821 5.665 -27.849 1.00 51.91 166 GLY A N 1
ATOM 1378 C CA . GLY A 1 166 ? 13.237 4.721 -28.824 1.00 51.91 166 GLY A CA 1
ATOM 1379 C C . GLY A 1 166 ? 13.252 3.237 -28.409 1.00 51.91 166 GLY A C 1
ATOM 1380 O O . GLY A 1 166 ? 13.793 2.869 -27.370 1.00 51.91 166 GLY A O 1
ATOM 1381 N N . ALA A 1 167 ? 12.628 2.386 -29.235 1.00 50.12 167 ALA A N 1
ATOM 1382 C CA . ALA A 1 167 ? 12.325 0.967 -28.978 1.00 50.12 167 ALA A CA 1
ATOM 1383 C C . ALA A 1 167 ? 13.544 0.039 -28.745 1.00 50.12 167 ALA A C 1
ATOM 1385 O O . ALA A 1 167 ? 13.364 -1.131 -28.415 1.00 50.12 167 ALA A O 1
ATOM 1386 N N . ASP A 1 168 ? 14.768 0.556 -28.858 1.00 55.28 168 ASP A N 1
ATOM 1387 C CA . ASP A 1 168 ? 16.021 -0.205 -28.771 1.00 55.28 168 ASP A CA 1
ATOM 1388 C C . ASP A 1 168 ? 16.556 -0.385 -27.334 1.00 55.28 168 ASP A C 1
ATOM 1390 O O . ASP A 1 168 ? 17.611 -0.992 -27.138 1.00 55.28 168 ASP A O 1
ATOM 1394 N N . TYR A 1 169 ? 15.880 0.151 -26.308 1.00 63.09 169 TYR A N 1
ATOM 1395 C CA . TYR A 1 169 ? 16.428 0.152 -24.942 1.00 63.09 169 TYR A CA 1
ATOM 1396 C C . TYR A 1 169 ? 16.055 -1.073 -24.094 1.00 63.09 169 TYR A C 1
ATOM 1398 O O . TYR A 1 169 ? 16.837 -1.476 -23.228 1.00 63.09 169 TYR A O 1
ATOM 1406 N N . LEU A 1 170 ? 14.899 -1.704 -24.338 1.00 69.50 170 LEU A N 1
ATOM 140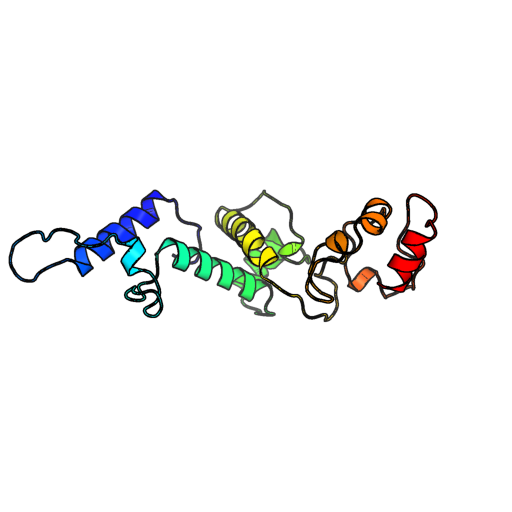7 C CA . LEU A 1 170 ? 14.578 -2.953 -23.650 1.00 69.50 170 LEU A CA 1
ATOM 1408 C C . LEU A 1 170 ? 15.441 -4.069 -24.232 1.00 69.50 170 LEU A C 1
ATOM 1410 O O . LEU A 1 170 ? 15.316 -4.457 -25.389 1.00 69.50 170 LEU A O 1
ATOM 1414 N N . THR A 1 171 ? 16.342 -4.591 -23.406 1.00 73.75 171 THR A N 1
ATOM 1415 C CA . THR A 1 171 ? 17.153 -5.745 -23.786 1.00 73.75 171 THR A CA 1
ATOM 1416 C C . THR A 1 171 ? 16.396 -7.030 -23.494 1.00 73.75 171 THR A C 1
ATOM 1418 O O . THR A 1 171 ? 15.869 -7.240 -22.397 1.00 73.75 171 THR A O 1
ATOM 1421 N N . PHE A 1 172 ? 16.382 -7.914 -24.481 1.00 79.19 172 PHE A N 1
ATOM 1422 C CA . PHE A 1 172 ? 15.677 -9.185 -24.439 1.00 79.19 172 PHE A CA 1
ATOM 1423 C C . PHE A 1 172 ? 16.684 -10.334 -24.385 1.00 79.19 172 PHE A C 1
ATOM 1425 O O . PHE A 1 172 ? 17.745 -10.275 -25.006 1.00 79.19 172 PHE A O 1
ATOM 1432 N N . ARG A 1 173 ? 16.377 -11.396 -23.631 1.00 78.62 173 ARG A N 1
ATOM 1433 C CA . ARG A 1 173 ? 17.243 -12.590 -23.525 1.00 78.62 173 ARG A CA 1
ATOM 1434 C C . ARG A 1 173 ? 17.416 -13.334 -24.848 1.00 78.62 173 ARG A C 1
ATOM 1436 O O . ARG A 1 173 ? 18.383 -14.072 -25.008 1.00 78.62 173 ARG A O 1
ATOM 1443 N N . ARG A 1 174 ? 16.456 -13.183 -25.759 1.00 79.12 174 ARG A N 1
ATOM 1444 C CA . ARG A 1 174 ? 16.430 -13.792 -27.090 1.00 79.12 174 ARG A CA 1
ATOM 1445 C C . ARG A 1 174 ? 15.633 -12.916 -28.050 1.00 79.12 174 ARG A C 1
ATOM 1447 O O . ARG A 1 174 ? 14.915 -12.022 -27.610 1.00 79.12 174 ARG A O 1
ATOM 1454 N N . SER A 1 175 ? 15.735 -13.210 -29.342 1.00 76.69 175 SER A N 1
ATOM 1455 C CA . SER A 1 175 ? 14.859 -12.625 -30.354 1.00 76.69 175 SER A CA 1
ATOM 1456 C C . SER A 1 175 ? 13.401 -13.039 -30.137 1.00 76.69 175 SER A C 1
ATOM 1458 O O . SER A 1 175 ? 13.109 -14.124 -29.615 1.00 76.69 175 SER A O 1
ATOM 1460 N N . PHE A 1 176 ? 12.494 -12.163 -30.562 1.00 77.38 176 PHE A N 1
ATOM 1461 C CA . PHE A 1 176 ? 11.063 -12.424 -30.543 1.00 77.38 176 PHE A CA 1
ATOM 1462 C C . PHE A 1 176 ? 10.689 -13.533 -31.532 1.00 77.38 176 PHE A C 1
ATOM 1464 O O . PHE A 1 176 ? 11.191 -13.569 -32.656 1.00 77.38 176 PHE A O 1
ATOM 1471 N N . GLY A 1 177 ? 9.799 -14.432 -31.115 1.00 78.31 177 GLY A N 1
ATOM 1472 C CA . GLY A 1 177 ? 9.052 -15.295 -32.037 1.00 78.31 177 GLY A CA 1
ATOM 1473 C C . GLY A 1 177 ? 7.858 -14.560 -32.660 1.00 78.31 177 GLY A C 1
ATOM 1474 O O . GLY A 1 177 ? 7.509 -13.467 -32.223 1.00 78.31 177 GLY A O 1
ATOM 1475 N N . GLU A 1 178 ? 7.173 -15.173 -33.628 1.00 74.31 178 GLU A N 1
ATOM 1476 C CA . GLU A 1 178 ? 6.043 -14.550 -34.353 1.00 74.31 178 GLU A CA 1
ATOM 1477 C C . GLU A 1 178 ? 4.938 -14.013 -33.424 1.00 74.31 178 GLU A C 1
ATOM 1479 O O . GLU A 1 178 ? 4.442 -12.905 -33.610 1.00 74.31 178 GLU A O 1
ATOM 1484 N N . ILE A 1 179 ? 4.611 -14.762 -32.366 1.00 75.94 179 ILE A N 1
ATOM 1485 C CA . ILE A 1 179 ? 3.589 -14.383 -31.376 1.00 75.94 179 ILE A CA 1
ATOM 1486 C C . ILE A 1 179 ? 4.048 -13.190 -30.526 1.00 75.94 179 ILE A C 1
ATOM 1488 O O . ILE A 1 179 ? 3.248 -12.333 -30.169 1.00 75.94 179 ILE A O 1
ATOM 1492 N N . GLU A 1 180 ? 5.333 -13.131 -30.182 1.00 75.38 180 GLU A N 1
ATOM 1493 C CA . GLU A 1 180 ? 5.893 -12.061 -29.347 1.00 75.38 180 GLU A CA 1
ATOM 1494 C C . GLU A 1 180 ? 6.051 -10.762 -30.140 1.00 75.38 180 GLU A C 1
ATOM 1496 O O . GLU A 1 180 ? 5.883 -9.690 -29.572 1.00 75.38 180 GLU A O 1
ATOM 1501 N N . VAL A 1 181 ? 6.304 -10.852 -31.452 1.00 74.62 181 VAL A N 1
ATOM 1502 C CA . VAL A 1 181 ? 6.306 -9.693 -32.357 1.00 74.62 181 VAL A CA 1
ATOM 1503 C C . VAL A 1 181 ? 4.912 -9.079 -32.454 1.00 74.62 181 VAL A C 1
ATOM 1505 O O . VAL A 1 181 ? 4.791 -7.865 -32.340 1.00 74.62 181 VAL A O 1
ATOM 1508 N N . GLN A 1 182 ? 3.865 -9.897 -32.614 1.00 75.00 182 GLN A N 1
ATOM 1509 C CA . GLN A 1 182 ? 2.481 -9.404 -32.613 1.00 75.00 182 GLN A CA 1
ATOM 1510 C C . GLN A 1 182 ? 2.135 -8.738 -31.279 1.00 75.00 182 GLN A C 1
ATOM 1512 O O . GLN A 1 182 ? 1.686 -7.600 -31.251 1.00 75.00 182 GLN A O 1
ATOM 1517 N N . GLN A 1 183 ? 2.459 -9.397 -30.165 1.00 75.94 183 GLN A N 1
ATOM 1518 C CA . GLN A 1 183 ? 2.244 -8.840 -28.830 1.00 75.94 183 GLN A CA 1
ATOM 1519 C C . GLN A 1 183 ? 3.026 -7.543 -28.574 1.00 75.94 183 GLN A C 1
ATOM 1521 O O . GLN A 1 183 ? 2.551 -6.703 -27.824 1.00 75.94 183 GLN A O 1
ATOM 1526 N N . TRP A 1 184 ? 4.213 -7.379 -29.165 1.00 74.56 184 TRP A N 1
ATOM 1527 C CA . TRP A 1 184 ? 5.010 -6.154 -29.058 1.00 74.56 184 TRP A CA 1
ATOM 1528 C C . TRP A 1 184 ? 4.459 -5.019 -29.927 1.00 74.56 184 TRP A C 1
ATOM 1530 O O . TRP A 1 184 ? 4.616 -3.857 -29.577 1.00 74.56 184 TRP A O 1
ATOM 1540 N N . GLN A 1 185 ? 3.822 -5.343 -31.054 1.00 73.12 185 GLN A N 1
ATOM 1541 C CA . GLN A 1 185 ? 3.136 -4.363 -31.900 1.00 73.12 185 GLN A CA 1
ATOM 1542 C C . GLN A 1 185 ? 1.803 -3.896 -31.301 1.00 73.12 185 GLN A C 1
ATOM 1544 O O . GLN A 1 185 ? 1.400 -2.764 -31.552 1.00 73.12 185 GLN A O 1
ATOM 1549 N N . ASP A 1 186 ? 1.145 -4.756 -30.520 1.00 72.94 186 ASP A N 1
ATOM 1550 C CA . ASP A 1 186 ? -0.114 -4.461 -29.825 1.00 72.94 186 ASP A CA 1
ATOM 1551 C C . ASP A 1 186 ? 0.073 -3.698 -28.493 1.00 72.94 186 ASP A C 1
ATOM 1553 O O . ASP A 1 186 ? -0.919 -3.306 -27.871 1.00 72.94 186 ASP A O 1
ATOM 1557 N N . LEU A 1 187 ? 1.318 -3.536 -28.027 1.00 70.75 187 LEU A N 1
ATOM 1558 C CA . LEU A 1 187 ? 1.692 -2.890 -26.760 1.00 70.75 187 LEU A CA 1
ATOM 1559 C C . LEU A 1 187 ? 1.869 -1.377 -26.937 1.00 70.75 187 LEU A C 1
ATOM 1561 O O . LEU A 1 187 ? 1.312 -0.639 -26.091 1.00 70.75 187 LEU A O 1
#

Radius of gyration: 23.13 Å; chains: 1; bounding box: 49×36×70 Å

pLDDT: mean 79.44, std 8.24, range [45.34, 92.19]